Protein AF-A0A9E0Y9P0-F1 (afdb_monomer_lite)

Radius of gyration: 32.9 Å; chains: 1; bounding box: 96×41×81 Å

pLDDT: mean 70.21, std 14.46, range [38.78, 92.62]

Structure (mmCIF, N/CA/C/O backbone):
data_AF-A0A9E0Y9P0-F1
#
_entry.id   AF-A0A9E0Y9P0-F1
#
loop_
_atom_site.group_PDB
_atom_site.id
_atom_site.type_symbol
_atom_site.label_atom_id
_atom_site.label_alt_id
_atom_site.label_comp_id
_atom_site.label_asym_id
_atom_site.label_entity_id
_atom_site.label_seq_id
_atom_site.pdbx_PDB_ins_code
_atom_site.Cartn_x
_atom_site.Cartn_y
_atom_site.Cartn_z
_atom_site.occupancy
_atom_site.B_iso_or_equiv
_atom_site.auth_seq_id
_atom_site.auth_comp_id
_atom_site.auth_asym_id
_atom_site.auth_atom_id
_atom_site.pdbx_PDB_model_num
ATOM 1 N N . MET A 1 1 ? -74.603 0.019 43.095 1.00 42.34 1 MET A N 1
ATOM 2 C CA . MET A 1 1 ? -73.913 -0.944 42.207 1.00 42.34 1 MET A CA 1
ATOM 3 C C . MET A 1 1 ? -72.445 -0.992 42.634 1.00 42.34 1 MET A C 1
ATOM 5 O O . MET A 1 1 ? -71.606 -0.311 42.066 1.00 42.34 1 MET A O 1
ATOM 9 N N . GLU A 1 2 ? -72.154 -1.723 43.711 1.00 46.06 2 GLU A N 1
ATOM 10 C CA . GLU A 1 2 ? -70.800 -1.922 44.248 1.00 46.06 2 GLU A CA 1
ATOM 11 C C . GLU A 1 2 ? -70.389 -3.362 43.952 1.00 46.06 2 GLU A C 1
ATOM 13 O O . GLU A 1 2 ? -70.783 -4.303 44.639 1.00 46.06 2 GLU A O 1
ATOM 18 N N . ILE A 1 3 ? -69.640 -3.553 42.868 1.00 50.72 3 ILE A N 1
ATOM 19 C CA . ILE A 1 3 ? -69.114 -4.868 42.511 1.00 50.72 3 ILE A CA 1
ATOM 20 C C . ILE A 1 3 ? -67.904 -5.151 43.405 1.00 50.72 3 ILE A C 1
ATOM 22 O O . ILE A 1 3 ? -66.813 -4.617 43.209 1.00 50.72 3 ILE A O 1
ATOM 26 N N . SER A 1 4 ? -68.166 -5.980 44.417 1.00 54.94 4 SER A N 1
ATOM 27 C CA . SER A 1 4 ? -67.270 -6.891 45.136 1.00 54.94 4 SER A CA 1
ATOM 28 C C . SER A 1 4 ? -65.770 -6.754 44.817 1.00 54.94 4 SER A C 1
ATOM 30 O O . SER A 1 4 ? -65.212 -7.449 43.965 1.00 54.94 4 SER A O 1
ATOM 32 N N . ARG A 1 5 ? -65.079 -5.883 45.565 1.00 53.88 5 ARG A N 1
ATOM 33 C CA . ARG A 1 5 ? -63.607 -5.903 45.690 1.00 53.88 5 ARG A CA 1
ATOM 34 C C . ARG A 1 5 ? -63.107 -6.962 46.683 1.00 53.88 5 ARG A C 1
ATOM 36 O O . ARG A 1 5 ? -61.914 -7.243 46.703 1.00 53.88 5 ARG A O 1
ATOM 43 N N . LYS A 1 6 ? -63.997 -7.571 47.478 1.00 51.62 6 LYS A N 1
ATOM 44 C CA . LYS A 1 6 ? -63.627 -8.523 48.541 1.00 51.62 6 LYS A CA 1
ATOM 45 C C . LYS A 1 6 ? -63.131 -9.876 48.011 1.00 51.62 6 LYS A C 1
ATOM 47 O O . LYS A 1 6 ? -62.176 -10.410 48.557 1.00 51.62 6 LYS A O 1
ATOM 52 N N . GLY A 1 7 ? -63.671 -10.373 46.895 1.00 50.06 7 GLY A N 1
ATOM 53 C CA . GLY A 1 7 ? -63.298 -11.695 46.362 1.00 50.06 7 GLY A CA 1
ATOM 54 C C . GLY A 1 7 ? -61.901 -11.799 45.728 1.00 50.06 7 GLY A C 1
ATOM 55 O O . GLY A 1 7 ? -61.398 -12.901 45.544 1.00 50.06 7 GLY A O 1
ATOM 56 N N . ARG A 1 8 ? -61.241 -10.677 45.397 1.00 51.66 8 ARG A N 1
ATOM 57 C CA . ARG A 1 8 ? -59.901 -10.702 44.773 1.00 51.66 8 ARG A CA 1
ATOM 58 C C . ARG A 1 8 ? -58.745 -10.798 45.772 1.00 51.66 8 ARG A C 1
ATOM 60 O O . ARG A 1 8 ? -57.664 -11.218 45.376 1.00 51.66 8 ARG A O 1
ATOM 67 N N . PHE A 1 9 ? -58.957 -10.450 47.042 1.00 50.88 9 PHE A N 1
ATOM 68 C CA . PHE A 1 9 ? -57.902 -10.522 48.061 1.00 50.88 9 PHE A CA 1
ATOM 69 C C . PHE A 1 9 ? -57.809 -11.895 48.739 1.00 50.88 9 PHE A C 1
ATOM 71 O O . PHE A 1 9 ? -56.712 -12.304 49.110 1.00 50.88 9 PHE A O 1
ATOM 78 N N . GLU A 1 10 ? -58.909 -12.645 48.832 1.00 52.56 10 GLU A N 1
ATOM 79 C CA . GLU A 1 10 ? -58.887 -14.002 49.403 1.00 52.56 10 GLU A CA 1
ATOM 80 C C . GLU A 1 10 ? -58.233 -15.019 48.455 1.00 52.56 10 GLU A C 1
ATOM 82 O O . GLU A 1 10 ? -57.477 -15.882 48.900 1.00 52.56 10 GLU A O 1
ATOM 87 N N . MET A 1 11 ? -58.403 -14.850 47.138 1.00 49.81 11 MET A N 1
ATOM 88 C CA . MET A 1 11 ? -57.801 -15.740 46.136 1.00 49.81 11 MET A CA 1
ATOM 89 C C . MET A 1 11 ? -56.259 -15.680 46.116 1.00 49.81 11 MET A C 1
ATOM 91 O O . MET A 1 11 ? -55.608 -16.699 45.898 1.00 49.81 11 MET A O 1
ATOM 95 N N . CYS A 1 12 ? -55.645 -14.526 46.416 1.00 52.38 12 CYS A N 1
ATOM 96 C CA . CYS A 1 12 ? -54.182 -14.418 46.541 1.00 52.38 12 CYS A CA 1
ATOM 97 C C . CYS A 1 12 ? -53.626 -15.153 47.775 1.00 52.38 12 CYS A C 1
ATOM 99 O O . CYS A 1 12 ? -52.480 -15.600 47.749 1.00 52.38 12 CYS A O 1
ATOM 101 N N . GLY A 1 13 ? -54.420 -15.301 48.842 1.00 55.28 13 GLY A N 1
ATOM 102 C CA . GLY A 1 13 ? -54.000 -15.978 50.072 1.00 55.28 13 GLY A CA 1
ATOM 103 C C . GLY A 1 13 ? -53.927 -17.504 49.942 1.00 55.28 13 GLY A C 1
ATOM 104 O O . GLY A 1 13 ? -53.065 -18.128 50.560 1.00 55.28 13 GLY A O 1
ATOM 105 N N . GLU A 1 14 ? -54.787 -18.115 49.119 1.00 54.56 14 GLU A N 1
ATOM 106 C CA . GLU A 1 14 ? -54.750 -19.564 48.858 1.00 54.56 14 GLU A CA 1
ATOM 107 C C . GLU A 1 14 ? -53.660 -19.969 47.863 1.00 54.56 14 GLU A C 1
ATOM 109 O O . GLU A 1 14 ? -53.024 -21.011 48.037 1.00 54.56 14 GLU A O 1
ATOM 114 N N . ILE A 1 15 ? -53.385 -19.132 46.860 1.00 52.78 15 ILE A N 1
ATOM 115 C CA . ILE A 1 15 ? -52.315 -19.377 45.879 1.00 52.78 15 ILE A CA 1
ATOM 116 C C . ILE A 1 15 ? -50.936 -19.385 46.567 1.00 52.78 15 ILE A C 1
ATOM 118 O O . ILE A 1 15 ? -50.055 -20.149 46.172 1.00 52.78 15 ILE A O 1
ATOM 122 N N . LEU A 1 16 ? -50.768 -18.621 47.656 1.00 53.12 16 LEU A N 1
ATOM 123 C CA . LEU A 1 16 ? -49.523 -18.550 4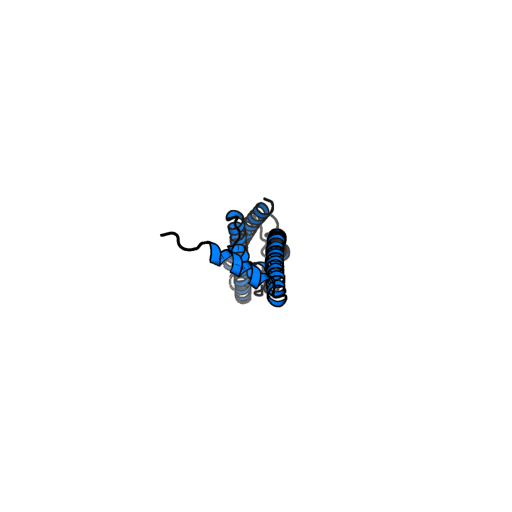8.429 1.00 53.12 16 LEU A CA 1
ATOM 124 C C . LEU A 1 16 ? -49.260 -19.757 49.350 1.00 53.12 16 LEU A C 1
ATOM 126 O O . LEU A 1 16 ? -48.166 -19.866 49.893 1.00 53.12 16 LEU A O 1
ATOM 130 N N . LYS A 1 17 ? -50.226 -20.662 49.562 1.00 58.47 17 LYS A N 1
ATOM 131 C CA . LYS A 1 17 ? -50.044 -21.839 50.441 1.00 58.47 17 LYS A CA 1
ATOM 132 C C . LYS A 1 17 ? -49.492 -23.067 49.722 1.00 58.47 17 LYS A C 1
ATOM 134 O O . LYS A 1 17 ? -49.208 -24.071 50.370 1.00 58.47 17 LYS A O 1
ATOM 139 N N . ARG A 1 18 ? -49.344 -23.015 48.395 1.00 59.78 18 ARG A N 1
ATOM 140 C CA . ARG A 1 18 ? -48.810 -24.130 47.609 1.00 59.78 18 ARG A CA 1
ATOM 141 C C . ARG A 1 18 ? -47.286 -23.996 47.501 1.00 59.78 18 ARG A C 1
ATOM 143 O O . ARG A 1 18 ? -46.822 -23.097 46.796 1.00 59.78 18 ARG A O 1
ATOM 150 N N . PRO A 1 19 ? -46.497 -24.868 48.159 1.00 59.09 19 PRO A N 1
ATOM 151 C CA . PRO A 1 19 ? -45.033 -24.774 48.148 1.00 59.09 19 PRO A CA 1
ATOM 152 C C . PRO A 1 19 ? -44.448 -24.876 46.728 1.00 59.09 19 PRO A C 1
ATOM 154 O O . PRO A 1 19 ? -43.421 -24.270 46.435 1.00 59.09 19 PRO A O 1
ATOM 157 N N . GLU A 1 20 ? -45.153 -25.554 45.821 1.00 63.78 20 GLU A N 1
ATOM 158 C CA . GLU A 1 20 ? -44.829 -25.673 44.392 1.00 63.78 20 GLU A CA 1
ATOM 159 C C . GLU A 1 20 ? -44.876 -24.320 43.654 1.00 63.78 20 GLU A C 1
ATOM 161 O O . GLU A 1 20 ? -44.017 -24.019 42.827 1.00 63.78 20 GLU A O 1
ATOM 166 N N . LEU A 1 21 ? -45.851 -23.470 43.989 1.00 55.38 21 LEU A N 1
ATOM 167 C CA . LEU A 1 21 ? -46.069 -22.159 43.368 1.00 55.38 21 LEU A CA 1
ATOM 168 C C . LEU A 1 21 ? -45.077 -21.119 43.902 1.00 55.38 21 LEU A C 1
ATOM 170 O O . LEU A 1 21 ? -44.541 -20.319 43.139 1.00 55.38 21 LEU A O 1
ATOM 174 N N . LEU A 1 22 ? -44.767 -21.189 45.198 1.00 52.03 22 LEU A N 1
ATOM 175 C CA . LEU A 1 22 ? -43.688 -20.419 45.819 1.00 52.03 22 LEU A CA 1
ATOM 176 C C . LEU A 1 22 ? -42.325 -20.771 45.211 1.00 52.03 22 LEU A C 1
ATOM 178 O O . LEU A 1 22 ? -41.563 -19.868 44.872 1.00 52.03 22 LEU A O 1
ATOM 182 N N . GLY A 1 23 ? -42.048 -22.060 44.996 1.00 44.03 23 GLY A N 1
ATOM 183 C CA . GLY A 1 23 ? -40.833 -22.516 44.318 1.00 44.03 23 GLY A CA 1
ATOM 184 C C . GLY A 1 23 ? -40.720 -21.987 42.886 1.00 44.03 23 GLY A C 1
ATOM 185 O O . GLY A 1 23 ? -39.662 -21.496 42.496 1.00 44.03 23 GLY A O 1
ATOM 186 N N . ALA A 1 24 ? -41.819 -22.006 42.124 1.00 51.59 24 ALA A N 1
ATOM 187 C CA . ALA A 1 24 ? -41.856 -21.485 40.758 1.00 51.59 24 ALA A CA 1
ATOM 188 C C . ALA A 1 24 ? -41.656 -19.959 40.690 1.00 51.59 24 ALA A C 1
ATOM 190 O O . ALA A 1 24 ? -40.942 -19.469 39.814 1.00 51.59 24 ALA A O 1
ATOM 191 N N . ILE A 1 25 ? -42.234 -19.203 41.628 1.00 54.88 25 ILE A N 1
ATOM 192 C CA . ILE A 1 25 ? -42.071 -17.742 41.705 1.00 54.88 25 ILE A CA 1
ATOM 193 C C . ILE A 1 25 ? -40.633 -17.381 42.088 1.00 54.88 25 ILE A C 1
ATOM 195 O O . ILE A 1 25 ? -40.015 -16.543 41.432 1.00 54.88 25 ILE A O 1
ATOM 199 N N . VAL A 1 26 ? -40.073 -18.039 43.107 1.00 54.69 26 VAL A N 1
ATOM 200 C CA . VAL A 1 26 ? -38.685 -17.809 43.532 1.00 54.69 26 VAL A CA 1
ATOM 201 C C . VAL A 1 26 ? -37.721 -18.192 42.406 1.00 54.69 26 VAL A C 1
ATOM 203 O O . VAL A 1 26 ? -36.859 -17.393 42.045 1.00 54.69 26 VAL A O 1
ATOM 206 N N . GLY A 1 27 ? -37.915 -19.352 41.772 1.00 38.78 27 GLY A N 1
ATOM 207 C CA . GLY A 1 27 ? -37.115 -19.786 40.625 1.00 38.78 27 GLY A CA 1
ATOM 208 C C . GLY A 1 27 ? -37.182 -18.814 39.443 1.00 38.78 27 GLY A C 1
ATOM 209 O O . GLY A 1 27 ? -36.147 -18.449 38.888 1.00 38.78 27 GLY A O 1
ATOM 210 N N . GLY A 1 28 ? -38.377 -18.322 39.099 1.00 42.91 28 GLY A N 1
ATOM 211 C CA . GLY A 1 28 ? -38.566 -17.345 38.023 1.00 42.91 28 GLY A CA 1
ATOM 212 C C . GLY A 1 28 ? -37.859 -16.013 38.285 1.00 42.91 28 GLY A C 1
ATOM 213 O O . GLY A 1 28 ? -37.213 -15.470 37.389 1.00 42.91 28 GLY A O 1
ATOM 214 N N . VAL A 1 29 ? -37.906 -15.513 39.524 1.00 50.28 29 VAL A N 1
ATOM 215 C CA . VAL A 1 29 ? -37.201 -14.282 39.920 1.00 50.28 29 VAL A CA 1
ATOM 216 C C . VAL A 1 29 ? -35.684 -14.449 39.792 1.00 50.28 29 VAL A C 1
ATOM 218 O O . VAL A 1 29 ? -35.019 -13.569 39.246 1.00 50.28 29 VAL A O 1
ATOM 221 N N . PHE A 1 30 ? -35.129 -15.591 40.208 1.00 49.62 30 PHE A N 1
ATOM 222 C CA . PHE A 1 30 ? -33.693 -15.859 40.070 1.00 49.62 30 PHE A CA 1
ATOM 223 C C . PHE A 1 30 ? -33.238 -15.972 38.608 1.00 49.62 30 PHE A C 1
ATOM 225 O O . PHE A 1 30 ? -32.162 -15.477 38.272 1.00 49.62 30 PHE A O 1
ATOM 232 N N . VAL A 1 31 ? -34.057 -16.544 37.719 1.00 57.41 31 VAL A N 1
ATOM 233 C CA . VAL A 1 31 ? -33.757 -16.608 36.276 1.00 57.41 31 VAL A CA 1
ATOM 234 C C . VAL A 1 31 ? -33.731 -15.211 35.650 1.00 57.41 31 VAL A C 1
ATOM 236 O O . VAL A 1 31 ? -32.816 -14.898 34.889 1.00 57.41 31 VAL A O 1
ATOM 239 N N . ILE A 1 32 ? -34.684 -14.343 36.004 1.00 54.56 32 ILE A N 1
ATOM 240 C CA . ILE A 1 32 ? -34.738 -12.961 35.502 1.00 54.56 32 ILE A CA 1
ATOM 241 C C . ILE A 1 32 ? -33.534 -12.153 36.000 1.00 54.56 32 ILE A C 1
ATOM 243 O O . ILE A 1 32 ? -32.906 -11.444 35.215 1.00 54.56 32 ILE A O 1
ATOM 247 N N . ILE A 1 33 ? -33.166 -12.293 37.278 1.00 59.53 33 ILE A N 1
ATOM 248 C CA . ILE A 1 33 ? -31.984 -11.634 37.851 1.00 59.53 33 ILE A CA 1
ATOM 249 C C . ILE A 1 33 ? -30.700 -12.141 37.179 1.00 59.53 33 ILE A C 1
ATOM 251 O O . ILE A 1 33 ? -29.842 -11.337 36.816 1.00 59.53 33 ILE A O 1
ATOM 255 N N . GLY A 1 34 ? -30.579 -13.452 36.949 1.00 50.44 34 GLY A N 1
ATOM 256 C CA . GLY A 1 34 ? -29.442 -14.047 36.243 1.00 50.44 34 GLY A CA 1
ATOM 257 C C . GLY A 1 34 ? -29.317 -13.558 34.797 1.00 50.44 34 GLY A C 1
ATOM 258 O O . GLY A 1 34 ? -28.227 -13.181 34.361 1.00 50.44 34 GLY A O 1
ATOM 259 N N . TRP A 1 35 ? -30.430 -13.485 34.063 1.00 64.88 35 TRP A N 1
ATOM 260 C CA . TRP A 1 35 ? -30.462 -12.925 32.710 1.00 64.88 35 TRP A CA 1
ATOM 261 C C . TRP A 1 35 ? -30.101 -11.433 32.696 1.00 64.88 35 TRP A C 1
ATOM 263 O O . TRP A 1 35 ? -29.324 -10.983 31.854 1.00 64.88 35 TRP A O 1
ATOM 273 N N . PHE A 1 36 ? -30.591 -10.661 33.667 1.00 60.88 36 PHE A N 1
ATOM 274 C CA . PHE A 1 36 ? -30.286 -9.236 33.761 1.00 60.88 36 PHE A CA 1
ATOM 275 C C . PHE A 1 36 ? -28.807 -8.993 34.079 1.00 60.88 36 PHE A C 1
ATOM 277 O O 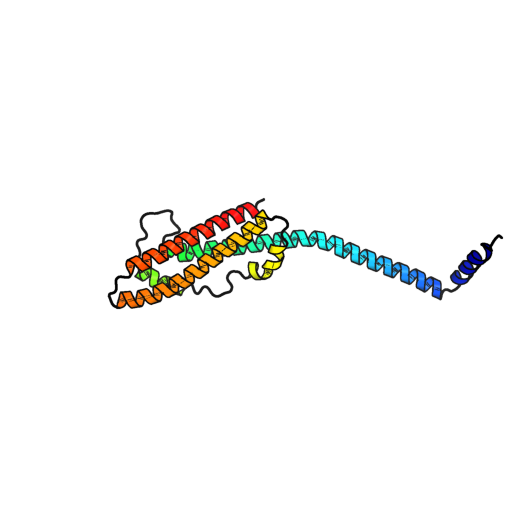. PHE A 1 36 ? -28.167 -8.190 33.407 1.00 60.88 36 PHE A O 1
ATOM 284 N N . LEU A 1 37 ? -28.232 -9.736 35.031 1.00 57.06 37 LEU A N 1
ATOM 285 C CA . LEU A 1 37 ? -26.815 -9.640 35.394 1.00 57.06 37 LEU A CA 1
ATOM 286 C C . LEU A 1 37 ? -25.889 -10.062 34.248 1.00 57.06 37 LEU A C 1
ATOM 288 O O . LEU A 1 37 ? -24.901 -9.378 33.999 1.00 57.06 37 LEU A O 1
ATOM 292 N N . THR A 1 38 ? -26.212 -11.138 33.524 1.00 58.88 38 THR A N 1
ATOM 293 C CA . THR A 1 38 ? -25.434 -11.584 32.349 1.00 58.88 38 THR A CA 1
ATOM 294 C C . THR A 1 38 ? -25.529 -10.602 31.181 1.00 58.88 38 THR A C 1
ATOM 296 O O . THR A 1 38 ? -24.536 -10.346 30.503 1.00 58.88 38 THR A O 1
ATOM 299 N N . THR A 1 39 ? -26.690 -9.980 30.975 1.00 65.62 39 THR A N 1
ATOM 300 C CA . THR A 1 39 ? -26.862 -8.942 29.949 1.00 65.62 39 THR A CA 1
ATOM 301 C C . THR A 1 39 ? -26.124 -7.655 30.330 1.00 65.62 39 THR A C 1
ATOM 303 O O . THR A 1 39 ? -25.494 -7.029 29.475 1.00 65.62 39 THR A O 1
ATOM 306 N N . LEU A 1 40 ? -26.137 -7.276 31.614 1.00 64.44 40 LEU A N 1
ATOM 307 C CA . LEU A 1 40 ? -25.421 -6.102 32.116 1.00 64.44 40 LEU A CA 1
ATOM 308 C C . LEU A 1 40 ? -23.905 -6.286 32.020 1.00 64.44 40 LEU A C 1
ATOM 310 O O . LEU A 1 40 ? -23.212 -5.382 31.558 1.00 64.44 40 LEU A O 1
ATOM 314 N N . THR A 1 41 ? -23.383 -7.451 32.412 1.00 57.88 41 THR A N 1
ATOM 315 C CA . THR A 1 41 ? -21.951 -7.748 32.289 1.00 57.88 41 THR A CA 1
ATOM 316 C C . THR A 1 41 ? -21.543 -7.801 30.823 1.00 57.88 41 THR A C 1
ATOM 318 O O . THR A 1 41 ? -20.599 -7.111 30.454 1.00 57.88 41 THR A O 1
ATOM 321 N N . ALA A 1 42 ? -22.293 -8.480 29.950 1.00 56.28 42 ALA A N 1
ATOM 322 C CA . ALA A 1 42 ? -22.024 -8.472 28.511 1.00 56.28 42 ALA A CA 1
ATOM 323 C C . ALA A 1 42 ? -22.030 -7.052 27.913 1.00 56.28 42 ALA A C 1
ATOM 325 O O . ALA A 1 42 ? -21.221 -6.748 27.038 1.00 56.28 42 ALA A O 1
ATOM 326 N N . TRP A 1 43 ? -22.898 -6.156 28.390 1.00 58.28 43 TRP A N 1
ATOM 327 C CA . TRP A 1 43 ? -22.947 -4.762 27.938 1.00 58.28 43 TRP A CA 1
ATOM 328 C C . TRP A 1 43 ? -21.779 -3.911 28.463 1.00 58.28 43 TRP A C 1
ATOM 330 O O . TRP A 1 43 ? -21.218 -3.105 27.717 1.00 58.28 43 TRP A O 1
ATOM 340 N N . ILE A 1 44 ? -21.380 -4.106 29.724 1.00 57.78 44 ILE A N 1
ATOM 341 C CA . ILE A 1 44 ? -20.250 -3.407 30.356 1.00 57.78 44 ILE A CA 1
ATOM 342 C C . ILE A 1 44 ? -18.916 -3.879 29.754 1.00 57.78 44 ILE A C 1
ATOM 344 O O . ILE A 1 44 ? -18.089 -3.042 29.388 1.00 57.78 44 ILE A O 1
ATOM 348 N N . PHE A 1 45 ? -18.734 -5.190 29.563 1.00 53.94 45 PHE A N 1
ATOM 349 C CA . PHE A 1 45 ? -17.545 -5.759 28.920 1.00 53.94 45 PHE A CA 1
ATOM 350 C C . PHE A 1 45 ? -17.449 -5.362 27.440 1.00 53.94 45 PHE A C 1
ATOM 352 O O . PHE A 1 45 ? -16.384 -4.933 27.001 1.00 53.94 45 PHE A O 1
ATOM 359 N N . ARG A 1 46 ? -18.567 -5.338 26.694 1.00 55.16 46 ARG A N 1
ATOM 360 C CA . ARG A 1 46 ? -18.591 -4.853 25.298 1.00 55.16 46 ARG A CA 1
ATOM 361 C C . ARG A 1 46 ? -18.112 -3.411 25.138 1.00 55.16 46 ARG A C 1
ATOM 363 O O . ARG A 1 46 ? -17.481 -3.097 24.135 1.00 55.16 46 ARG A O 1
ATOM 370 N N . LYS A 1 47 ? -18.388 -2.522 26.096 1.00 53.00 47 LYS A N 1
ATOM 371 C CA . LYS A 1 47 ? -17.922 -1.124 26.029 1.00 53.00 47 LYS A CA 1
ATOM 372 C C . LYS A 1 47 ? -16.425 -0.971 26.312 1.00 53.00 47 LYS A C 1
ATOM 374 O O . LYS A 1 47 ? -15.805 -0.065 25.755 1.00 53.00 47 LYS A O 1
ATOM 379 N N . GLY A 1 48 ? -15.862 -1.823 27.170 1.00 50.94 48 GLY A N 1
ATOM 380 C CA . GLY A 1 48 ? -14.428 -1.851 27.472 1.00 50.94 48 GLY A CA 1
ATOM 381 C C . GLY A 1 48 ? -13.602 -2.465 26.340 1.00 50.94 48 GLY A C 1
ATOM 382 O O . GLY A 1 48 ? -12.591 -1.883 25.940 1.00 50.94 48 GLY A O 1
ATOM 383 N N . ASP A 1 49 ? -14.076 -3.576 25.771 1.00 55.38 49 ASP A N 1
ATOM 384 C CA . ASP A 1 49 ? -13.402 -4.254 24.660 1.00 55.38 49 ASP A CA 1
ATOM 385 C C . ASP A 1 49 ? -13.492 -3.466 23.356 1.00 55.38 49 ASP A C 1
ATOM 387 O O . ASP A 1 49 ? -12.490 -3.361 22.666 1.00 55.38 49 ASP A O 1
ATOM 391 N N . GLN A 1 50 ? -14.602 -2.784 23.051 1.00 55.72 50 GLN A N 1
ATOM 392 C CA . GLN A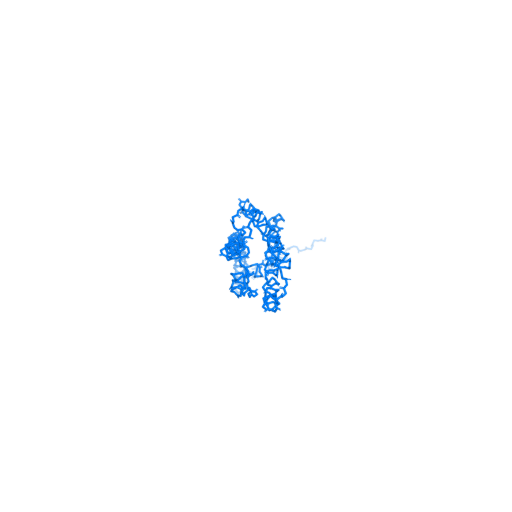 1 50 ? -14.704 -1.985 21.818 1.00 55.72 50 GLN A CA 1
ATOM 393 C C . GLN A 1 50 ? -13.627 -0.899 21.690 1.00 55.72 50 GLN A C 1
ATOM 395 O O . GLN A 1 50 ? -13.176 -0.606 20.583 1.00 55.72 50 GLN A O 1
ATOM 400 N N . ARG A 1 51 ? -13.195 -0.295 22.806 1.00 59.75 51 ARG A N 1
ATOM 401 C CA . ARG A 1 51 ? -12.100 0.687 22.782 1.00 59.75 51 ARG A CA 1
ATOM 402 C C . ARG A 1 51 ? -10.746 0.016 22.571 1.00 59.75 51 ARG A C 1
ATOM 404 O O . ARG A 1 51 ? -9.966 0.508 21.765 1.00 59.75 51 ARG A O 1
ATOM 411 N N . ARG A 1 52 ? -10.490 -1.110 23.247 1.00 61.09 52 ARG A N 1
ATOM 412 C CA . ARG A 1 52 ? -9.240 -1.879 23.112 1.00 61.09 52 ARG A CA 1
ATOM 413 C C . ARG A 1 52 ? -9.098 -2.520 21.732 1.00 61.09 52 ARG A C 1
ATOM 415 O O . ARG A 1 52 ? -8.031 -2.451 21.131 1.00 61.09 52 ARG A O 1
ATOM 422 N N . GLU A 1 53 ? -10.182 -3.079 21.207 1.00 64.56 53 GLU A N 1
ATOM 423 C CA . GLU A 1 53 ? -10.272 -3.626 19.854 1.00 64.56 53 GLU A CA 1
ATOM 424 C C . GLU A 1 53 ? -10.092 -2.535 18.797 1.00 64.56 53 GLU A C 1
ATOM 426 O O . GLU A 1 53 ? -9.388 -2.759 17.815 1.00 64.56 53 GLU A O 1
ATOM 431 N N . GLY A 1 54 ? -10.670 -1.346 19.010 1.00 68.06 54 GLY A N 1
ATOM 432 C CA . GLY A 1 54 ? -10.472 -0.188 18.138 1.00 68.06 54 GLY A CA 1
ATOM 433 C C . GLY A 1 54 ? -9.009 0.256 18.085 1.00 68.06 54 GLY A C 1
ATOM 434 O O . GLY A 1 54 ? -8.461 0.421 16.999 1.00 68.06 54 GLY A O 1
ATOM 435 N N . THR A 1 55 ? -8.344 0.372 19.239 1.00 77.00 55 THR A N 1
ATOM 436 C CA . THR A 1 55 ? -6.917 0.732 19.297 1.00 77.00 55 THR A CA 1
ATOM 437 C C . THR A 1 55 ? -6.008 -0.349 18.716 1.00 77.00 55 THR A C 1
ATOM 439 O O . THR A 1 55 ? -5.060 -0.024 18.008 1.00 77.00 55 THR A O 1
ATOM 442 N N . ALA A 1 56 ? -6.304 -1.632 18.958 1.00 75.50 56 ALA A N 1
ATOM 443 C CA . ALA A 1 56 ? -5.538 -2.741 18.390 1.00 75.50 56 ALA A CA 1
ATOM 444 C C . ALA A 1 56 ? -5.667 -2.787 16.860 1.00 75.50 56 ALA A C 1
ATOM 446 O O . ALA A 1 56 ? -4.685 -3.000 16.156 1.00 75.50 56 ALA A O 1
ATOM 447 N N . PHE A 1 57 ? -6.867 -2.520 16.343 1.00 79.75 57 PHE A N 1
ATOM 448 C CA . PHE A 1 57 ? -7.127 -2.410 14.913 1.00 79.75 57 PHE A CA 1
ATOM 449 C C . PHE A 1 57 ? -6.361 -1.246 14.264 1.00 79.75 57 PHE A C 1
ATOM 451 O O . PHE A 1 57 ? -5.677 -1.450 13.263 1.00 79.75 57 PHE A O 1
ATOM 458 N N . LEU A 1 58 ? -6.431 -0.041 14.839 1.00 81.69 58 LEU A N 1
ATOM 459 C CA . LEU A 1 58 ? -5.709 1.124 14.314 1.00 81.69 58 LEU A CA 1
ATOM 460 C C . LEU A 1 58 ? -4.187 0.938 14.390 1.00 81.69 58 LEU A C 1
ATOM 462 O O . LEU A 1 58 ? -3.473 1.308 13.462 1.00 81.69 58 LEU A O 1
ATOM 466 N N . SER A 1 59 ? -3.697 0.292 15.451 1.00 80.44 59 SER A N 1
ATOM 467 C CA . SER A 1 59 ? -2.290 -0.094 15.572 1.00 80.44 59 SER A CA 1
ATOM 468 C C . SER A 1 59 ? -1.871 -1.096 14.491 1.00 80.44 59 SER A C 1
ATOM 470 O O . SER A 1 59 ? -0.792 -0.942 13.924 1.00 80.44 59 SER A O 1
ATOM 472 N N . ALA A 1 60 ? -2.722 -2.070 14.154 1.00 76.81 60 ALA A N 1
ATOM 473 C CA . ALA A 1 60 ? -2.452 -3.022 13.080 1.00 76.81 60 ALA A CA 1
ATOM 474 C C . ALA A 1 60 ? -2.415 -2.348 11.696 1.00 76.81 60 ALA A C 1
ATOM 476 O O . ALA A 1 60 ? -1.519 -2.648 10.909 1.00 76.81 60 ALA A O 1
ATOM 477 N N . ILE A 1 61 ? -3.328 -1.405 11.418 1.00 78.62 61 ILE A N 1
ATOM 478 C CA . ILE A 1 61 ? -3.281 -0.589 10.189 1.00 78.62 61 ILE A CA 1
ATOM 479 C C . ILE A 1 61 ? -1.992 0.228 10.126 1.00 78.62 61 ILE A C 1
ATOM 481 O O . ILE A 1 61 ? -1.332 0.245 9.090 1.00 78.62 61 ILE A O 1
ATOM 485 N N . SER A 1 62 ? -1.611 0.873 11.231 1.00 82.81 62 SER A N 1
ATOM 486 C CA . SER A 1 62 ? -0.369 1.645 11.305 1.00 82.81 62 SER A CA 1
ATOM 487 C C . SER A 1 62 ? 0.847 0.770 10.974 1.00 82.81 62 SER A C 1
ATOM 489 O O . SER A 1 62 ? 1.606 1.090 10.060 1.00 82.81 62 SER A O 1
ATOM 491 N N . ALA A 1 63 ? 0.969 -0.395 11.617 1.00 79.25 63 ALA A N 1
ATOM 492 C CA . ALA A 1 63 ? 2.073 -1.326 11.389 1.00 79.25 63 ALA A CA 1
ATOM 493 C C . ALA A 1 63 ? 2.114 -1.880 9.951 1.00 79.25 63 ALA A C 1
ATOM 495 O O . ALA A 1 63 ? 3.190 -1.952 9.357 1.00 79.25 63 ALA A O 1
ATOM 496 N N . GLU A 1 64 ? 0.964 -2.244 9.368 1.00 78.50 64 GLU A N 1
ATOM 497 C CA . GLU A 1 64 ? 0.895 -2.683 7.965 1.00 78.50 64 GLU A CA 1
ATOM 498 C C . GLU A 1 64 ? 1.315 -1.547 7.018 1.00 78.50 64 GLU A C 1
ATOM 500 O O . GLU A 1 64 ? 2.115 -1.764 6.108 1.00 78.50 64 GLU A O 1
ATOM 505 N N . SER A 1 65 ? 0.841 -0.322 7.265 1.00 75.12 65 SER A N 1
ATOM 506 C CA . SER A 1 65 ? 1.176 0.847 6.447 1.00 75.12 65 SER A CA 1
ATOM 507 C C . SER A 1 65 ? 2.665 1.210 6.501 1.00 75.12 65 SER A C 1
ATOM 509 O O . SER A 1 65 ? 3.274 1.485 5.464 1.00 75.12 65 SER A O 1
ATOM 511 N N . GLU A 1 66 ? 3.280 1.134 7.684 1.00 78.31 66 GLU A N 1
ATOM 512 C CA . GLU A 1 66 ? 4.711 1.366 7.876 1.00 78.31 66 GLU A CA 1
ATOM 513 C C . GLU A 1 66 ? 5.544 0.277 7.191 1.00 78.31 66 GLU A C 1
ATOM 515 O O . GLU A 1 66 ? 6.514 0.585 6.495 1.00 78.31 66 GLU A O 1
ATOM 520 N N . LEU A 1 67 ? 5.143 -0.993 7.323 1.00 77.31 67 LEU A N 1
ATOM 521 C CA . LEU A 1 67 ? 5.815 -2.110 6.663 1.00 77.31 67 LEU A CA 1
ATOM 522 C C . LEU A 1 67 ? 5.757 -1.979 5.137 1.00 77.31 67 LEU A C 1
ATOM 524 O O . LEU A 1 67 ? 6.766 -2.215 4.468 1.00 77.31 67 LEU A O 1
ATOM 528 N N . LEU A 1 68 ? 4.604 -1.582 4.589 1.00 70.81 68 LEU A N 1
ATOM 529 C CA . LEU A 1 68 ? 4.437 -1.321 3.160 1.00 70.81 68 LEU A CA 1
ATOM 530 C C . LEU A 1 68 ? 5.391 -0.225 2.695 1.00 70.81 68 LEU A C 1
ATOM 532 O O . LEU A 1 68 ? 6.186 -0.466 1.785 1.00 70.81 68 LEU A O 1
ATOM 536 N N . LYS A 1 69 ? 5.368 0.942 3.351 1.00 78.69 69 LYS A N 1
ATOM 537 C CA . LYS A 1 69 ? 6.262 2.058 3.020 1.00 78.69 69 LYS A CA 1
ATOM 538 C C . LYS A 1 69 ? 7.725 1.626 3.086 1.00 78.69 69 LYS A C 1
ATOM 540 O O . LYS A 1 69 ? 8.453 1.793 2.115 1.00 78.69 69 LYS A O 1
ATOM 545 N N . LYS A 1 70 ? 8.138 0.989 4.184 1.00 80.06 70 LYS A N 1
ATOM 546 C CA . LYS A 1 70 ? 9.515 0.521 4.368 1.00 80.06 70 LYS A CA 1
ATOM 547 C C . LYS A 1 70 ? 9.941 -0.457 3.276 1.00 80.06 70 LYS A C 1
ATOM 549 O O . LYS A 1 70 ? 11.030 -0.322 2.733 1.00 80.06 70 LYS A O 1
ATOM 554 N N . ARG A 1 71 ? 9.091 -1.426 2.923 1.00 71.81 71 ARG A N 1
ATOM 555 C CA . ARG A 1 71 ? 9.397 -2.401 1.867 1.00 71.81 71 ARG A CA 1
ATOM 556 C C . ARG A 1 71 ? 9.558 -1.716 0.511 1.00 71.81 71 ARG A C 1
ATOM 558 O O . ARG A 1 71 ? 10.486 -2.063 -0.222 1.00 71.81 71 ARG A O 1
ATOM 565 N N . TYR A 1 72 ? 8.700 -0.739 0.206 1.00 71.75 72 TYR A N 1
ATOM 566 C CA . TYR A 1 72 ? 8.829 0.114 -0.977 1.00 71.75 72 TYR A CA 1
ATOM 567 C C . TYR A 1 72 ? 10.145 0.890 -0.974 1.00 71.75 72 TYR A C 1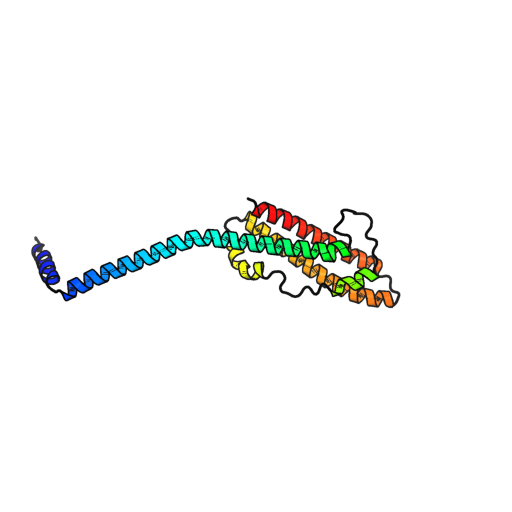
ATOM 569 O O . TYR A 1 72 ? 10.887 0.803 -1.952 1.00 71.75 72 TYR A O 1
ATOM 577 N N . ASP A 1 73 ? 10.462 1.578 0.121 1.00 77.56 73 ASP A N 1
ATOM 578 C CA . ASP A 1 73 ? 11.682 2.376 0.277 1.00 77.56 73 ASP A CA 1
ATOM 579 C C . ASP A 1 73 ? 12.939 1.514 0.115 1.00 77.56 73 ASP A C 1
ATOM 581 O O . ASP A 1 73 ? 13.856 1.873 -0.625 1.00 77.56 73 ASP A O 1
ATOM 585 N N . ASP A 1 74 ? 12.964 0.350 0.767 1.00 73.75 74 ASP A N 1
ATOM 586 C CA . ASP A 1 74 ? 14.106 -0.562 0.771 1.00 73.75 74 ASP A CA 1
ATOM 587 C C . ASP A 1 74 ? 14.341 -1.248 -0.573 1.00 73.75 74 ASP A C 1
ATOM 589 O O . ASP A 1 74 ? 15.473 -1.645 -0.845 1.00 73.75 74 ASP A O 1
ATOM 593 N N . SER A 1 75 ? 13.308 -1.360 -1.408 1.00 68.50 75 SER A N 1
ATOM 594 C CA . SER A 1 75 ? 13.397 -2.060 -2.687 1.00 68.50 75 SER A CA 1
ATOM 595 C C . SER A 1 75 ? 13.371 -1.098 -3.873 1.00 68.50 75 SER A C 1
ATOM 597 O O . SER A 1 75 ? 14.418 -0.731 -4.400 1.00 68.50 75 SER A O 1
ATOM 599 N N . LEU A 1 76 ? 12.178 -0.645 -4.277 1.00 65.94 76 LEU A N 1
ATOM 600 C CA . LEU A 1 76 ? 11.980 0.259 -5.411 1.00 65.94 76 LEU A CA 1
ATOM 601 C C . LEU A 1 76 ? 12.574 1.633 -5.132 1.00 65.94 76 LEU A C 1
ATOM 603 O O . LEU A 1 76 ? 13.189 2.218 -6.014 1.00 65.94 76 LEU A O 1
ATOM 607 N N . GLY A 1 77 ? 12.447 2.132 -3.903 1.00 65.31 77 GLY A N 1
ATOM 608 C CA . GLY A 1 77 ? 12.998 3.420 -3.500 1.00 65.31 77 GLY A CA 1
ATOM 609 C C . GLY A 1 77 ? 14.509 3.504 -3.715 1.00 65.31 77 GLY A C 1
ATOM 610 O O . GLY A 1 77 ? 15.009 4.512 -4.217 1.00 65.31 77 GLY A O 1
ATOM 611 N N . LYS A 1 78 ? 15.233 2.426 -3.396 1.00 68.81 78 LYS A N 1
ATOM 612 C CA . LYS A 1 78 ? 16.678 2.312 -3.640 1.00 68.81 78 LYS A CA 1
ATOM 613 C C . LYS A 1 78 ? 17.000 2.019 -5.101 1.00 68.81 78 LYS A C 1
ATOM 615 O O . LYS A 1 78 ? 17.838 2.713 -5.666 1.00 68.81 78 LYS A O 1
ATOM 620 N N . ALA A 1 79 ? 16.322 1.049 -5.714 1.00 61.41 79 ALA A N 1
ATOM 621 C CA . ALA A 1 79 ? 16.585 0.633 -7.093 1.00 61.41 79 ALA A CA 1
ATOM 622 C C . ALA A 1 79 ? 16.317 1.741 -8.119 1.00 61.41 79 ALA A C 1
ATOM 624 O O . ALA A 1 79 ? 16.999 1.840 -9.131 1.00 61.41 79 ALA A O 1
ATOM 625 N N . LEU A 1 80 ? 15.337 2.598 -7.840 1.00 62.31 80 LEU A N 1
ATOM 626 C CA . LEU A 1 80 ? 14.941 3.698 -8.712 1.00 62.31 80 LEU A CA 1
ATOM 627 C C . LEU A 1 80 ? 15.568 5.042 -8.307 1.00 62.31 80 LEU A C 1
ATOM 629 O O . LEU A 1 80 ? 15.241 6.071 -8.896 1.00 62.31 80 LEU A O 1
ATOM 633 N N . GLY A 1 81 ? 16.420 5.064 -7.273 1.00 62.00 81 GLY A N 1
ATOM 634 C CA . GLY A 1 81 ? 17.002 6.300 -6.739 1.00 62.00 81 GLY A CA 1
ATOM 635 C C . GLY A 1 81 ? 15.972 7.283 -6.162 1.00 62.00 81 GLY A C 1
ATOM 636 O O . GLY A 1 81 ? 16.274 8.458 -5.986 1.00 62.00 81 GLY A O 1
ATOM 637 N N . LEU A 1 82 ? 14.754 6.825 -5.857 1.00 61.38 82 LEU A N 1
ATOM 638 C CA . LEU A 1 82 ? 13.644 7.659 -5.378 1.00 61.38 82 LEU A CA 1
ATOM 639 C C . LEU A 1 82 ? 13.790 8.068 -3.904 1.00 61.38 82 LEU A C 1
ATOM 641 O O . LEU A 1 82 ? 13.156 9.030 -3.477 1.00 61.38 82 LEU A O 1
ATOM 645 N N . GLY A 1 83 ? 14.615 7.351 -3.132 1.00 50.47 83 GLY A N 1
ATOM 646 C CA . GLY A 1 83 ? 14.793 7.567 -1.690 1.00 50.47 83 GLY A CA 1
ATOM 647 C C . GLY A 1 83 ? 15.705 8.738 -1.301 1.00 50.47 83 GLY A C 1
ATOM 648 O O . GLY A 1 83 ? 15.733 9.126 -0.135 1.00 50.47 83 GLY A O 1
ATOM 649 N N . LYS A 1 84 ? 16.454 9.328 -2.241 1.00 50.25 84 LYS A N 1
ATOM 650 C CA . LYS A 1 84 ? 17.227 10.555 -2.000 1.00 50.25 84 LYS A CA 1
ATOM 651 C C . LYS A 1 84 ? 16.636 11.650 -2.866 1.00 50.25 84 LYS A C 1
ATOM 653 O O . LYS A 1 84 ? 16.436 11.438 -4.053 1.00 50.25 84 LYS A O 1
ATOM 658 N N . GLY A 1 85 ? 16.334 12.797 -2.264 1.00 45.44 85 GLY A N 1
ATOM 659 C CA . GLY A 1 85 ? 15.709 13.958 -2.901 1.00 45.44 85 GLY A CA 1
ATOM 660 C C . GLY A 1 85 ? 16.555 14.641 -3.977 1.00 45.44 85 GLY A C 1
ATOM 661 O O . GLY A 1 85 ? 16.605 15.863 -3.991 1.00 45.44 85 GLY A O 1
ATOM 662 N N . ASP A 1 86 ? 17.212 13.883 -4.853 1.00 42.84 86 ASP A N 1
ATOM 663 C CA . ASP A 1 86 ? 17.802 14.375 -6.084 1.00 42.84 86 ASP A CA 1
ATOM 664 C C . ASP A 1 86 ? 16.722 14.341 -7.190 1.00 42.84 86 ASP A C 1
ATOM 666 O O . ASP A 1 86 ? 16.248 13.273 -7.604 1.00 42.84 86 ASP A O 1
ATOM 670 N N . PRO A 1 87 ? 16.243 15.506 -7.654 1.00 43.72 87 PRO A N 1
ATOM 671 C CA . PRO A 1 87 ? 15.323 15.594 -8.778 1.00 43.72 87 PRO A CA 1
ATOM 672 C C . PRO A 1 87 ? 16.021 15.390 -10.135 1.00 43.72 87 PRO A C 1
ATOM 674 O O . PRO A 1 87 ? 15.328 15.325 -11.147 1.00 43.72 87 PRO A O 1
ATOM 677 N N . SER A 1 88 ? 17.353 15.278 -10.177 1.00 40.47 88 SER A N 1
ATOM 678 C CA . SER A 1 88 ? 18.149 15.630 -11.363 1.00 40.47 88 SER A CA 1
ATOM 679 C C . SER A 1 88 ? 18.995 14.500 -11.955 1.00 40.47 88 SER A C 1
ATOM 681 O O . SER A 1 88 ? 19.642 14.721 -12.975 1.00 40.47 88 SER A O 1
ATOM 683 N N . GLY A 1 89 ? 19.003 13.294 -11.387 1.00 44.09 89 GLY A N 1
ATOM 684 C CA . GLY A 1 89 ? 19.933 12.270 -11.865 1.00 44.09 89 GLY A CA 1
ATOM 685 C C . GLY A 1 89 ? 19.556 10.853 -11.490 1.00 44.09 89 GLY A C 1
ATOM 686 O O . GLY A 1 89 ? 20.264 10.215 -10.718 1.00 44.09 89 GLY A O 1
ATOM 687 N N . VAL A 1 90 ? 18.480 10.320 -12.074 1.00 50.94 90 VAL A N 1
ATOM 688 C CA . VAL A 1 90 ? 18.366 8.861 -12.168 1.00 50.94 90 VAL A CA 1
ATOM 689 C C . VAL A 1 90 ? 19.386 8.428 -13.221 1.00 50.94 90 VAL A C 1
ATOM 691 O O . VAL A 1 90 ? 19.111 8.477 -14.419 1.00 50.94 90 VAL A O 1
ATOM 694 N N . GLN A 1 91 ? 20.597 8.068 -12.790 1.00 51.28 91 GLN A N 1
ATOM 695 C CA . GLN A 1 91 ? 21.507 7.295 -13.630 1.00 51.28 91 GLN A CA 1
ATOM 696 C C . GLN A 1 91 ? 20.865 5.918 -13.787 1.00 51.28 91 GLN A C 1
ATOM 698 O O . GLN A 1 91 ? 20.997 5.041 -12.939 1.00 51.28 91 GLN A O 1
ATOM 703 N N . LEU A 1 92 ? 20.045 5.804 -14.828 1.00 55.16 92 LEU A N 1
ATOM 704 C CA . LEU A 1 92 ? 19.327 4.595 -15.179 1.00 55.16 92 LEU A CA 1
ATOM 705 C C . LEU A 1 92 ? 20.315 3.576 -15.717 1.00 55.16 92 LEU A C 1
ATOM 707 O O . LEU A 1 92 ? 20.517 3.469 -16.925 1.00 55.16 92 LEU A O 1
ATOM 711 N N . ASP A 1 93 ? 20.930 2.832 -14.809 1.00 60.50 93 ASP A N 1
ATOM 712 C CA . ASP A 1 93 ? 21.548 1.571 -15.167 1.00 60.50 93 ASP A CA 1
ATOM 713 C C . ASP A 1 93 ? 20.423 0.570 -15.467 1.00 60.50 93 ASP A C 1
ATOM 715 O O . ASP A 1 93 ? 19.882 -0.088 -14.576 1.00 60.50 93 ASP A O 1
ATOM 719 N N . LEU A 1 94 ? 20.002 0.552 -16.735 1.00 60.84 94 LEU A N 1
ATOM 720 C CA . LEU A 1 94 ? 18.946 -0.314 -17.260 1.00 60.84 94 LEU A CA 1
ATOM 721 C C . LEU A 1 94 ? 19.180 -1.776 -16.886 1.00 60.84 94 LEU A C 1
ATOM 723 O O . LEU A 1 94 ? 18.223 -2.460 -16.530 1.00 60.84 94 LEU A O 1
ATOM 727 N N . ASP A 1 95 ? 20.439 -2.219 -16.902 1.00 63.78 95 ASP A N 1
ATOM 728 C CA . ASP A 1 95 ? 20.803 -3.587 -16.561 1.00 63.78 95 ASP A CA 1
ATOM 729 C C . ASP A 1 95 ? 20.432 -3.875 -15.104 1.00 63.78 95 ASP A C 1
ATOM 731 O O . ASP A 1 95 ? 19.698 -4.825 -14.833 1.00 63.78 95 ASP A O 1
ATOM 735 N N . SER A 1 96 ? 20.799 -3.000 -14.163 1.00 64.25 96 SER A N 1
ATOM 736 C CA . SER A 1 96 ? 20.383 -3.145 -12.758 1.00 64.25 96 SER A CA 1
ATOM 737 C C . SER A 1 96 ? 18.855 -3.160 -12.578 1.00 64.25 96 SER A C 1
ATOM 739 O O . SER A 1 96 ? 18.321 -3.898 -11.747 1.00 64.25 96 SER A O 1
ATOM 741 N N . LEU A 1 97 ? 18.125 -2.398 -13.395 1.00 63.75 97 LEU A N 1
ATOM 742 C CA . LEU A 1 97 ? 16.675 -2.248 -13.297 1.00 63.75 97 LEU A CA 1
ATOM 743 C C . LEU A 1 97 ? 15.925 -3.487 -13.807 1.00 63.75 97 LEU A C 1
ATOM 745 O O . LEU A 1 97 ? 14.928 -3.898 -13.205 1.00 63.75 97 LEU A O 1
ATOM 749 N N . PHE A 1 98 ? 16.440 -4.128 -14.861 1.00 63.88 98 PHE A N 1
ATOM 750 C CA . PHE A 1 98 ? 15.941 -5.413 -15.353 1.00 63.88 98 PHE A CA 1
ATOM 751 C C . PHE A 1 98 ? 16.214 -6.565 -14.370 1.00 63.88 98 PHE A C 1
ATOM 753 O O . PHE A 1 98 ? 15.411 -7.497 -14.301 1.00 63.88 98 PHE A O 1
ATOM 760 N N . TYR A 1 99 ? 17.271 -6.474 -13.552 1.00 62.78 99 TYR A N 1
ATOM 761 C CA . TYR A 1 99 ? 17.584 -7.459 -12.506 1.00 62.78 99 TYR A CA 1
ATOM 762 C C . TYR A 1 99 ? 16.777 -7.294 -11.209 1.00 62.78 99 TYR A C 1
ATOM 764 O O . TYR A 1 99 ? 16.510 -8.297 -10.553 1.00 62.78 99 TYR A O 1
ATOM 772 N N . VAL A 1 100 ? 16.363 -6.077 -10.833 1.00 58.09 100 VAL A N 1
ATOM 773 C CA . VAL A 1 100 ? 15.607 -5.835 -9.581 1.00 58.09 100 VAL A CA 1
ATOM 774 C C . VAL A 1 100 ? 14.091 -5.999 -9.759 1.00 58.09 100 VAL A C 1
ATOM 776 O O . VAL A 1 100 ? 13.392 -6.443 -8.847 1.00 58.09 100 VAL A O 1
ATOM 779 N N . ALA A 1 101 ? 13.560 -5.695 -10.946 1.00 55.66 101 ALA A N 1
ATOM 780 C CA . ALA A 1 101 ? 12.136 -5.836 -11.261 1.00 55.66 101 ALA A CA 1
ATOM 781 C C . ALA A 1 101 ? 11.511 -7.233 -10.977 1.00 55.66 101 ALA A C 1
ATOM 783 O O . ALA A 1 101 ? 10.340 -7.281 -10.599 1.00 55.66 101 ALA A O 1
ATOM 784 N N . PRO A 1 102 ? 12.204 -8.380 -11.137 1.00 52.56 102 PRO A N 1
ATOM 785 C CA . PRO A 1 102 ? 11.616 -9.703 -10.924 1.00 52.56 102 PRO A CA 1
ATOM 786 C C . PRO A 1 102 ? 11.368 -10.077 -9.457 1.00 52.56 102 PRO A C 1
ATOM 788 O O . PRO A 1 102 ? 10.465 -10.871 -9.210 1.00 52.56 102 PRO A O 1
ATOM 791 N N . GLU A 1 103 ? 12.132 -9.534 -8.500 1.00 56.00 103 GLU A N 1
ATOM 792 C CA . GLU A 1 103 ? 12.025 -9.904 -7.073 1.00 56.00 103 GLU A CA 1
ATOM 793 C C . GLU A 1 103 ? 10.778 -9.321 -6.398 1.00 56.00 103 GLU A C 1
ATOM 795 O O . GLU A 1 103 ? 10.319 -9.798 -5.360 1.00 56.00 103 GLU A O 1
ATOM 800 N N . TRP A 1 104 ? 10.176 -8.315 -7.025 1.00 57.94 104 TRP A N 1
ATOM 801 C CA . TRP A 1 104 ? 8.889 -7.760 -6.638 1.00 57.94 104 TRP A CA 1
ATOM 802 C C . TRP A 1 104 ? 7.732 -8.543 -7.264 1.00 57.94 104 TRP A C 1
ATOM 804 O O . TRP A 1 104 ? 6.891 -7.996 -7.979 1.00 57.94 104 TRP A O 1
ATOM 814 N N . SER A 1 105 ? 7.643 -9.844 -6.980 1.00 52.69 105 SER A N 1
ATOM 815 C CA . SER A 1 105 ? 6.376 -10.559 -7.143 1.00 52.69 105 SER A CA 1
ATOM 816 C C . SER A 1 105 ? 5.428 -10.069 -6.055 1.00 52.69 105 SER A C 1
ATOM 818 O O . SER A 1 105 ? 5.340 -10.618 -4.957 1.00 52.69 105 SER A O 1
ATOM 820 N N . ALA A 1 106 ? 4.766 -8.950 -6.339 1.00 53.12 106 ALA A N 1
ATOM 821 C CA . ALA A 1 106 ? 3.706 -8.469 -5.490 1.00 53.12 106 ALA A CA 1
ATOM 822 C C . ALA A 1 106 ? 2.519 -9.435 -5.621 1.00 53.12 106 ALA A C 1
ATOM 824 O O . ALA A 1 106 ? 1.647 -9.205 -6.453 1.00 53.12 106 ALA A O 1
ATOM 825 N N . ASP A 1 107 ? 2.509 -10.533 -4.870 1.00 54.91 107 ASP A N 1
ATOM 826 C CA . ASP A 1 107 ? 1.367 -11.446 -4.752 1.00 54.91 107 ASP A CA 1
ATOM 827 C C . ASP A 1 107 ? 0.215 -10.784 -3.975 1.00 54.91 107 ASP A C 1
ATOM 829 O O . ASP A 1 107 ? 0.385 -9.750 -3.347 1.00 54.91 107 ASP A O 1
ATOM 833 N N . GLU A 1 108 ? -1.009 -11.293 -4.077 1.00 52.00 108 GLU A N 1
ATOM 834 C CA . GLU A 1 108 ? -2.251 -10.561 -3.751 1.00 52.00 108 GLU A CA 1
ATOM 835 C C . GLU A 1 108 ? -2.486 -10.212 -2.260 1.00 52.00 108 GLU A C 1
ATOM 837 O O . GLU A 1 108 ? -3.473 -9.551 -1.935 1.00 52.00 108 GLU A O 1
ATOM 842 N N . GLU A 1 109 ? -1.577 -10.563 -1.347 1.00 61.06 109 GLU A N 1
ATOM 843 C CA . GLU A 1 109 ? -1.808 -10.502 0.107 1.00 61.06 109 GLU A CA 1
ATOM 844 C C . GLU A 1 109 ? -1.304 -9.230 0.828 1.00 61.06 109 GLU A C 1
ATOM 846 O O . GLU A 1 109 ? -1.371 -9.153 2.054 1.00 61.06 109 GLU A O 1
ATOM 851 N N . TYR A 1 110 ? -0.853 -8.186 0.117 1.00 63.25 110 TYR A N 1
ATOM 852 C CA . TYR A 1 110 ? -0.279 -6.966 0.740 1.00 63.25 110 TYR A CA 1
ATOM 853 C C . TYR A 1 110 ? -1.228 -6.169 1.645 1.00 63.25 110 TYR A C 1
ATOM 855 O O . TYR A 1 110 ? -0.768 -5.330 2.413 1.00 63.25 110 TYR A O 1
ATOM 863 N N . PHE A 1 111 ? -2.535 -6.406 1.541 1.00 74.19 111 PHE A N 1
ATOM 864 C CA . PHE A 1 111 ? -3.568 -5.644 2.248 1.00 74.19 111 PHE A CA 1
ATOM 865 C C . PHE A 1 111 ? -4.427 -6.541 3.142 1.00 74.19 111 PHE A C 1
ATOM 867 O O . PHE A 1 111 ? -5.636 -6.338 3.260 1.00 74.19 111 PHE A O 1
ATOM 874 N N . SER A 1 112 ? -3.831 -7.584 3.723 1.00 76.06 112 SER A N 1
ATOM 875 C CA . SER A 1 112 ? -4.548 -8.567 4.541 1.00 76.06 112 SER A CA 1
ATOM 876 C C . SER A 1 112 ? -5.258 -7.935 5.746 1.00 76.06 112 SER A C 1
ATOM 878 O O . SER A 1 112 ? -6.421 -8.263 5.993 1.00 76.06 112 SER A O 1
ATOM 880 N N . VAL A 1 113 ? -4.631 -6.977 6.444 1.00 75.06 113 VAL A N 1
ATOM 881 C CA . VAL A 1 113 ? -5.227 -6.306 7.612 1.00 75.06 113 VAL A CA 1
ATOM 882 C C . VAL A 1 113 ? -6.385 -5.417 7.178 1.00 75.06 113 VAL A C 1
ATOM 884 O O . VAL A 1 113 ? -7.461 -5.472 7.783 1.00 75.06 113 VAL A O 1
ATOM 887 N N . TYR A 1 114 ? -6.201 -4.642 6.105 1.00 75.62 114 TYR A N 1
ATOM 888 C CA . TYR A 1 114 ? -7.271 -3.834 5.524 1.00 75.62 114 TYR A CA 1
ATOM 889 C C . TYR A 1 114 ? -8.448 -4.683 5.053 1.00 75.62 114 TYR A C 1
ATOM 891 O O . TYR A 1 114 ? -9.580 -4.415 5.444 1.00 75.62 114 TYR A O 1
ATOM 899 N N . ASN A 1 115 ? -8.202 -5.738 4.275 1.00 77.75 115 ASN A N 1
ATOM 900 C CA . ASN A 1 115 ? -9.252 -6.608 3.747 1.00 77.75 115 ASN A CA 1
ATOM 901 C C . ASN A 1 115 ? -10.014 -7.316 4.875 1.00 77.75 115 ASN A C 1
ATOM 903 O O . ASN A 1 115 ? -11.246 -7.327 4.872 1.00 77.75 115 ASN A O 1
ATOM 907 N N . ALA A 1 116 ? -9.303 -7.832 5.883 1.00 77.44 116 ALA A N 1
ATOM 908 C CA . ALA A 1 116 ? -9.912 -8.453 7.059 1.00 77.44 116 ALA A CA 1
ATOM 909 C C . ALA A 1 116 ? -10.737 -7.462 7.901 1.00 77.44 116 ALA A C 1
ATOM 911 O O . ALA A 1 116 ? -11.631 -7.865 8.648 1.00 77.44 116 ALA A O 1
ATOM 912 N N . SER A 1 117 ? -10.463 -6.161 7.770 1.00 77.81 117 SER A N 1
ATOM 913 C CA . SER A 1 117 ? -11.044 -5.114 8.611 1.00 77.81 117 SER A CA 1
ATOM 914 C C . SER A 1 117 ? -11.846 -4.058 7.844 1.00 77.81 117 SER A C 1
ATOM 916 O O . SER A 1 117 ? -12.289 -3.082 8.450 1.00 77.81 117 SER A O 1
ATOM 918 N N . ALA A 1 118 ? -12.097 -4.239 6.546 1.00 81.25 118 ALA A N 1
ATOM 919 C CA . ALA A 1 118 ? -12.741 -3.235 5.694 1.00 81.25 118 ALA A CA 1
ATOM 920 C C . ALA A 1 118 ? -14.138 -2.853 6.210 1.00 81.25 118 ALA A C 1
ATOM 922 O O . ALA A 1 118 ? -14.516 -1.681 6.237 1.00 81.25 118 ALA A O 1
ATOM 923 N N . LEU A 1 119 ? -14.875 -3.838 6.733 1.00 80.88 119 LEU A N 1
ATOM 924 C CA . LEU A 1 119 ? -16.162 -3.610 7.388 1.00 80.88 119 LEU A CA 1
ATOM 925 C C . LEU A 1 119 ? -16.028 -2.686 8.614 1.00 80.88 119 LEU A C 1
ATOM 927 O O . LEU A 1 119 ? -16.864 -1.810 8.821 1.00 80.88 119 LEU A O 1
ATOM 931 N N . ARG A 1 120 ? -14.965 -2.846 9.415 1.00 80.50 120 ARG A N 1
ATOM 932 C CA . ARG A 1 120 ? -14.698 -2.013 10.601 1.00 80.50 120 ARG A CA 1
ATOM 933 C C . ARG A 1 120 ? -14.294 -0.594 10.215 1.00 80.50 120 ARG A C 1
ATOM 935 O O . ARG A 1 120 ? -14.776 0.341 10.849 1.00 80.50 120 ARG A O 1
ATOM 942 N N . VAL A 1 121 ? -13.506 -0.429 9.148 1.00 83.44 121 VAL A N 1
ATOM 943 C CA . VAL A 1 121 ? -13.211 0.891 8.559 1.00 83.44 121 VAL A CA 1
ATOM 944 C C . VAL A 1 121 ? -14.514 1.611 8.207 1.00 83.44 121 VAL A C 1
ATOM 946 O O . VAL A 1 121 ? -14.665 2.790 8.515 1.00 83.44 121 VAL A O 1
ATOM 949 N N . GLY A 1 122 ? -15.493 0.897 7.639 1.00 83.25 122 GLY A N 1
ATOM 950 C CA . GLY A 1 122 ? -16.823 1.428 7.314 1.00 83.25 122 GLY A CA 1
ATOM 951 C C . GLY A 1 122 ? -17.603 1.990 8.513 1.00 83.25 122 GLY A C 1
ATOM 952 O O . GLY A 1 122 ? -18.359 2.950 8.356 1.00 83.25 122 GLY A O 1
ATOM 953 N N . TYR A 1 123 ? -17.381 1.444 9.713 1.00 86.56 123 TYR A N 1
ATOM 954 C CA . TYR A 1 123 ? -18.060 1.843 10.952 1.00 86.56 123 TYR A CA 1
ATOM 955 C C . TYR A 1 123 ? -17.311 2.890 11.788 1.00 86.56 123 TYR A C 1
ATOM 957 O O . TYR A 1 123 ? -17.806 3.283 12.850 1.00 86.56 123 TYR A O 1
ATOM 965 N N . LEU A 1 124 ? -16.144 3.363 11.341 1.00 83.06 124 LEU A N 1
ATOM 966 C CA . LEU A 1 124 ? -15.427 4.436 12.029 1.00 83.06 124 LEU A CA 1
ATOM 967 C C . LEU A 1 124 ? -16.292 5.703 12.080 1.00 83.06 124 LEU A C 1
ATOM 969 O O . LEU A 1 124 ? -16.779 6.195 11.063 1.00 83.06 124 LEU A O 1
ATOM 973 N N . ARG A 1 125 ? -16.491 6.228 13.296 1.00 87.19 125 ARG A N 1
ATOM 974 C CA . ARG A 1 125 ? -17.252 7.470 13.519 1.00 87.19 125 ARG A CA 1
ATOM 975 C C . ARG A 1 125 ? -16.500 8.693 13.014 1.00 87.19 125 ARG A C 1
ATOM 977 O O . ARG A 1 125 ? -17.127 9.635 12.536 1.00 87.19 125 ARG A O 1
ATOM 984 N N . ASP A 1 126 ? -15.178 8.668 13.134 1.00 88.19 126 ASP A N 1
ATOM 985 C CA . ASP A 1 126 ? -14.320 9.708 12.597 1.00 88.19 126 ASP A CA 1
ATOM 986 C C . ASP A 1 126 ? -14.209 9.553 11.076 1.00 88.19 126 ASP A C 1
ATOM 988 O O . ASP A 1 126 ? -13.523 8.667 10.558 1.00 88.19 126 ASP A O 1
ATOM 992 N N . ARG A 1 127 ? -14.919 10.429 10.358 1.00 91.00 127 ARG A N 1
ATOM 993 C CA . ARG A 1 127 ? -14.914 10.467 8.893 1.00 91.00 127 ARG A CA 1
ATOM 994 C C . ARG A 1 127 ? -13.560 10.875 8.326 1.00 91.00 127 ARG A C 1
ATOM 996 O O . ARG A 1 127 ? -13.236 10.445 7.224 1.00 91.00 127 ARG A O 1
ATOM 1003 N N . SER A 1 128 ? -12.786 11.677 9.055 1.00 90.50 128 SER A N 1
ATOM 1004 C CA . SER A 1 128 ? -11.468 12.121 8.608 1.00 90.50 128 SER A CA 1
ATOM 1005 C C . SER A 1 128 ? -10.473 10.961 8.633 1.00 90.50 128 SER A C 1
ATOM 1007 O O . SER A 1 128 ? -9.869 10.664 7.603 1.00 90.50 128 SER A O 1
ATOM 1009 N N . LEU A 1 129 ? -10.418 10.214 9.742 1.00 88.69 129 LEU A N 1
ATOM 1010 C CA . LEU A 1 129 ? -9.608 9.004 9.871 1.00 88.69 129 LEU A CA 1
ATOM 1011 C C . LEU A 1 129 ? -10.049 7.914 8.888 1.00 88.69 129 LEU A C 1
ATOM 1013 O O . LEU A 1 129 ? -9.215 7.305 8.221 1.00 88.69 129 LEU A O 1
ATOM 1017 N N . GLN A 1 130 ? -11.361 7.694 8.746 1.00 90.56 130 GLN A N 1
ATOM 1018 C CA . GLN A 1 130 ? -11.901 6.761 7.754 1.00 90.56 130 GLN A CA 1
ATOM 1019 C C . GLN A 1 130 ? -11.422 7.108 6.340 1.00 90.56 130 GLN A C 1
ATOM 1021 O O . GLN A 1 130 ? -10.955 6.230 5.614 1.00 90.56 130 GLN A O 1
ATOM 1026 N N . HIS A 1 131 ? -11.533 8.379 5.950 1.00 92.62 131 HIS A N 1
ATOM 1027 C CA . HIS A 1 131 ? -11.087 8.840 4.642 1.00 92.62 131 HIS A CA 1
ATOM 1028 C C . HIS A 1 131 ? -9.570 8.686 4.486 1.00 92.62 131 HIS A C 1
ATOM 1030 O O . HIS A 1 131 ? -9.128 8.205 3.450 1.00 92.62 131 HIS A O 1
ATOM 1036 N N . ALA A 1 132 ? -8.776 9.021 5.507 1.00 88.19 132 ALA A N 1
ATOM 1037 C CA . ALA A 1 132 ? -7.321 8.874 5.476 1.00 88.19 132 ALA A CA 1
ATOM 1038 C C . ALA A 1 132 ? -6.884 7.412 5.280 1.00 88.19 132 ALA A C 1
ATOM 1040 O O . ALA A 1 132 ? -6.034 7.142 4.432 1.00 88.19 132 ALA A O 1
ATOM 1041 N N . ILE A 1 133 ? -7.516 6.468 5.991 1.00 84.31 133 ILE A N 1
ATOM 1042 C CA . ILE A 1 133 ? -7.284 5.026 5.820 1.00 84.31 133 ILE A CA 1
ATOM 1043 C C . ILE A 1 133 ? -7.609 4.610 4.382 1.00 84.31 133 ILE A C 1
ATOM 1045 O O . ILE A 1 133 ? -6.768 4.025 3.704 1.00 84.31 133 ILE A O 1
ATOM 1049 N N . ILE A 1 134 ? -8.812 4.929 3.893 1.00 88.56 134 ILE A N 1
ATOM 1050 C CA . ILE A 1 134 ? -9.244 4.537 2.543 1.00 88.56 134 ILE A CA 1
ATOM 1051 C C . ILE A 1 134 ? -8.322 5.141 1.477 1.00 88.56 134 ILE A C 1
ATOM 1053 O O . ILE A 1 134 ? -7.897 4.424 0.576 1.00 88.56 134 ILE A O 1
ATOM 1057 N N . SER A 1 135 ? -7.978 6.428 1.583 1.00 90.50 135 SER A N 1
ATOM 1058 C CA . SER A 1 135 ? -7.069 7.094 0.646 1.00 90.50 135 SER A CA 1
ATOM 1059 C C . SER A 1 135 ? -5.691 6.438 0.622 1.00 90.50 135 SER A C 1
ATOM 1061 O O . SER A 1 135 ? -5.201 6.133 -0.461 1.00 90.50 135 SER A O 1
ATOM 1063 N N . PHE A 1 136 ? -5.099 6.153 1.789 1.00 88.00 136 PHE A N 1
ATOM 1064 C CA . PHE A 1 136 ? -3.808 5.467 1.860 1.00 88.00 136 PHE A CA 1
ATOM 1065 C C . PHE A 1 136 ? -3.842 4.112 1.145 1.00 88.00 136 PHE A C 1
ATOM 1067 O O . PHE A 1 136 ? -2.991 3.857 0.296 1.00 88.00 136 PHE A O 1
ATOM 1074 N N . TYR A 1 137 ? -4.834 3.265 1.431 1.00 83.50 137 TYR A N 1
ATOM 1075 C CA . TYR A 1 137 ? -4.918 1.941 0.809 1.00 83.50 137 TYR A CA 1
ATOM 1076 C C . TYR A 1 137 ? -5.225 2.000 -0.691 1.00 83.50 137 TYR A C 1
ATOM 1078 O O . TYR A 1 137 ? -4.690 1.192 -1.450 1.00 83.50 137 TYR A O 1
ATOM 1086 N N . CYS A 1 138 ? -6.028 2.965 -1.145 1.00 88.50 138 CYS A N 1
ATOM 1087 C CA . CYS A 1 138 ? -6.241 3.206 -2.572 1.00 88.50 138 CYS A CA 1
ATOM 1088 C C . CYS A 1 138 ? -4.937 3.599 -3.282 1.00 88.50 138 CYS A C 1
ATOM 1090 O O . CYS A 1 138 ? -4.616 3.019 -4.319 1.00 88.50 138 CYS A O 1
ATOM 1092 N N . ASP A 1 139 ? -4.167 4.528 -2.713 1.00 85.25 139 ASP A N 1
ATOM 1093 C CA . ASP A 1 139 ? -2.902 4.978 -3.302 1.00 85.25 139 ASP A CA 1
ATOM 1094 C C . ASP A 1 139 ? -1.825 3.885 -3.247 1.00 85.25 139 ASP A C 1
ATOM 1096 O O . ASP A 1 139 ? -1.115 3.665 -4.228 1.00 85.25 139 ASP A O 1
ATOM 1100 N N . ALA A 1 140 ? -1.735 3.143 -2.138 1.00 79.56 140 ALA A N 1
ATOM 1101 C CA . ALA A 1 140 ? -0.830 2.005 -2.000 1.00 79.56 140 ALA A CA 1
ATOM 1102 C C . ALA A 1 140 ? -1.158 0.898 -3.010 1.00 79.56 140 ALA A C 1
ATOM 1104 O O . ALA A 1 140 ? -0.252 0.339 -3.629 1.00 79.56 140 ALA A O 1
ATOM 1105 N N . LYS A 1 141 ? -2.446 0.605 -3.227 1.00 83.12 141 LYS A N 1
ATOM 1106 C CA . LYS A 1 141 ? -2.876 -0.339 -4.262 1.00 83.12 141 LYS A CA 1
ATOM 1107 C C . LYS A 1 141 ? -2.530 0.166 -5.661 1.00 83.12 141 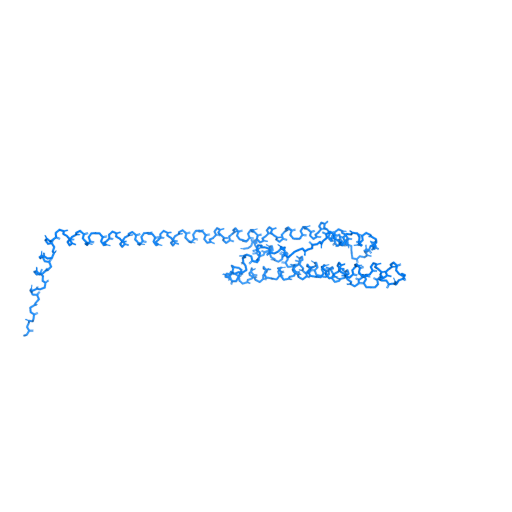LYS A C 1
ATOM 1109 O O . LYS A 1 141 ? -1.997 -0.606 -6.451 1.00 83.12 141 LYS A O 1
ATOM 1114 N N . GLY A 1 142 ? -2.772 1.447 -5.942 1.00 82.62 142 GLY A N 1
ATOM 1115 C CA . GLY A 1 142 ? -2.377 2.076 -7.203 1.00 82.62 142 GLY A CA 1
ATOM 1116 C C . GLY A 1 142 ? -0.883 1.904 -7.478 1.00 82.62 142 GLY A C 1
ATOM 1117 O O . GLY A 1 142 ? -0.505 1.453 -8.552 1.00 82.62 142 GLY A O 1
ATOM 1118 N N . LEU A 1 143 ? -0.039 2.142 -6.472 1.00 81.81 143 LEU A N 1
ATOM 1119 C CA . LEU A 1 143 ? 1.402 1.928 -6.576 1.00 81.81 143 LEU A CA 1
ATOM 1120 C C . LEU A 1 143 ? 1.772 0.457 -6.835 1.00 81.81 143 LEU A C 1
ATOM 1122 O O . LEU A 1 143 ? 2.631 0.192 -7.678 1.00 81.81 143 LEU A O 1
ATOM 1126 N N . VAL A 1 144 ? 1.124 -0.502 -6.160 1.00 80.25 144 VAL A N 1
ATOM 1127 C CA . VAL A 1 144 ? 1.330 -1.946 -6.406 1.00 80.25 144 VAL A CA 1
ATOM 1128 C C . VAL A 1 144 ? 0.971 -2.304 -7.845 1.00 80.25 144 VAL A C 1
ATOM 1130 O O . VAL A 1 144 ? 1.738 -2.989 -8.524 1.00 80.25 144 VAL A O 1
ATOM 1133 N N . ASP A 1 145 ? -0.172 -1.828 -8.330 1.00 82.81 145 ASP A N 1
ATOM 1134 C CA . ASP A 1 145 ? -0.646 -2.123 -9.679 1.00 82.81 145 ASP A CA 1
ATOM 1135 C C . ASP A 1 145 ? 0.263 -1.483 -10.741 1.00 82.81 145 ASP A C 1
ATOM 1137 O O . ASP A 1 145 ? 0.689 -2.174 -11.673 1.00 82.81 145 ASP A O 1
ATOM 1141 N N . THR A 1 146 ? 0.668 -0.221 -10.561 1.00 82.00 146 THR A N 1
ATOM 1142 C CA . THR A 1 146 ? 1.651 0.453 -11.425 1.00 82.00 146 THR A CA 1
ATOM 1143 C C . THR A 1 146 ? 2.994 -0.276 -11.408 1.00 82.00 146 THR A C 1
ATOM 1145 O O . THR A 1 146 ? 3.599 -0.467 -12.460 1.00 82.00 146 THR A O 1
ATOM 1148 N N . THR A 1 147 ? 3.440 -0.770 -10.252 1.00 79.31 147 THR A N 1
ATOM 1149 C CA . THR A 1 147 ? 4.663 -1.577 -10.126 1.00 79.31 147 THR A CA 1
ATOM 1150 C C . THR A 1 147 ? 4.562 -2.884 -10.901 1.00 79.31 147 THR A C 1
ATOM 1152 O O . THR A 1 147 ? 5.453 -3.209 -11.684 1.00 79.31 147 THR A O 1
ATOM 1155 N N . ARG A 1 148 ? 3.456 -3.621 -10.765 1.00 78.62 148 ARG A N 1
ATOM 1156 C CA . ARG A 1 148 ? 3.221 -4.851 -11.536 1.00 78.62 148 ARG A CA 1
ATOM 1157 C C . ARG A 1 148 ? 3.216 -4.577 -13.039 1.00 78.62 148 ARG A C 1
ATOM 1159 O O . ARG A 1 148 ? 3.805 -5.342 -13.806 1.00 78.62 148 ARG A O 1
ATOM 1166 N N . MET A 1 149 ? 2.565 -3.496 -13.470 1.00 82.94 149 MET A N 1
ATOM 1167 C CA . MET A 1 149 ? 2.564 -3.076 -14.873 1.00 82.94 149 MET A CA 1
ATOM 1168 C C . MET A 1 149 ? 3.968 -2.701 -15.349 1.00 82.94 149 MET A C 1
ATOM 1170 O O . MET A 1 149 ? 4.375 -3.140 -16.423 1.00 82.94 149 MET A O 1
ATOM 1174 N N . ALA A 1 150 ? 4.726 -1.966 -14.536 1.00 80.31 150 ALA A N 1
ATOM 1175 C CA . ALA A 1 150 ? 6.101 -1.587 -14.825 1.00 80.31 150 ALA A CA 1
ATOM 1176 C C . ALA A 1 150 ? 7.002 -2.813 -14.991 1.00 80.31 150 ALA A C 1
ATOM 1178 O O . ALA A 1 150 ? 7.704 -2.908 -15.988 1.00 80.31 150 ALA A O 1
ATOM 1179 N N . ILE A 1 151 ? 6.920 -3.798 -14.092 1.00 77.81 151 ILE A N 1
ATOM 1180 C CA . ILE A 1 151 ? 7.693 -5.047 -14.185 1.00 77.81 151 ILE A CA 1
ATOM 1181 C C . ILE A 1 151 ? 7.381 -5.791 -15.490 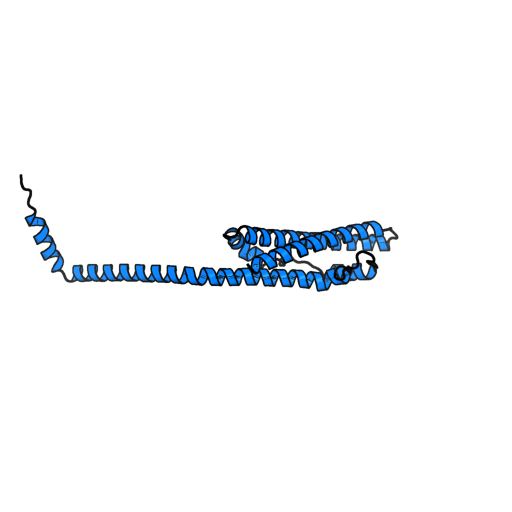1.00 77.81 151 ILE A C 1
ATOM 1183 O O . ILE A 1 151 ? 8.292 -6.241 -16.188 1.00 77.81 151 ILE A O 1
ATOM 1187 N N . ARG A 1 152 ? 6.099 -5.902 -15.864 1.00 82.50 152 ARG A N 1
ATOM 1188 C CA . ARG A 1 152 ? 5.693 -6.523 -17.141 1.00 82.50 152 ARG A CA 1
ATOM 1189 C C . ARG A 1 152 ? 6.229 -5.748 -18.345 1.00 82.50 152 ARG A C 1
ATOM 1191 O O . ARG A 1 152 ? 6.709 -6.354 -19.305 1.00 82.50 152 ARG A O 1
ATOM 1198 N N . ALA A 1 153 ? 6.161 -4.421 -18.288 1.00 84.12 153 ALA A N 1
ATOM 1199 C CA . ALA A 1 153 ? 6.679 -3.557 -19.334 1.00 84.12 153 ALA A CA 1
ATOM 1200 C C . ALA A 1 153 ? 8.204 -3.678 -19.449 1.00 84.12 153 ALA A C 1
ATOM 1202 O O . ALA A 1 153 ? 8.698 -3.858 -20.556 1.00 84.12 153 ALA A O 1
ATOM 1203 N N . PHE A 1 154 ? 8.941 -3.696 -18.336 1.00 81.81 154 PHE A N 1
ATOM 1204 C CA . PHE A 1 154 ? 10.393 -3.873 -18.329 1.00 81.81 154 PHE A CA 1
ATOM 1205 C C . PHE A 1 154 ? 10.814 -5.192 -18.967 1.00 81.81 154 PHE A C 1
ATOM 1207 O O . PHE A 1 154 ? 11.668 -5.167 -19.840 1.00 81.81 154 PHE A O 1
ATOM 1214 N N . ARG A 1 155 ? 10.155 -6.316 -18.664 1.00 79.31 155 ARG A N 1
ATOM 1215 C CA . ARG A 1 155 ? 10.443 -7.599 -19.341 1.00 79.31 155 ARG A CA 1
ATOM 1216 C C . ARG A 1 155 ? 10.254 -7.527 -20.860 1.00 79.31 155 ARG A C 1
ATOM 1218 O O . ARG A 1 155 ? 11.008 -8.128 -21.618 1.00 79.31 155 ARG A O 1
ATOM 1225 N N . THR A 1 156 ? 9.246 -6.782 -21.310 1.00 83.75 156 THR A N 1
ATOM 1226 C CA . THR A 1 156 ? 8.982 -6.590 -22.746 1.00 83.75 156 THR A CA 1
ATOM 1227 C C . THR A 1 156 ? 10.033 -5.679 -23.384 1.00 83.75 156 THR A C 1
ATOM 1229 O O . THR A 1 156 ? 10.518 -5.949 -24.481 1.00 83.75 156 THR A O 1
ATOM 1232 N N . LEU A 1 157 ? 10.406 -4.604 -22.687 1.00 84.50 157 LEU A N 1
ATOM 1233 C CA . LEU A 1 157 ? 11.414 -3.649 -23.137 1.00 84.50 157 LEU A CA 1
ATOM 1234 C C . LEU A 1 157 ? 12.822 -4.242 -23.113 1.00 84.50 157 LEU A C 1
ATOM 1236 O O . LEU A 1 157 ? 13.614 -3.898 -23.975 1.00 84.50 157 LEU A O 1
ATOM 1240 N N . GLU A 1 158 ? 13.125 -5.164 -22.205 1.00 81.44 158 GLU A N 1
ATOM 1241 C CA . GLU A 1 158 ? 14.388 -5.900 -22.185 1.00 81.44 158 GLU A CA 1
ATOM 1242 C C . GLU A 1 158 ? 14.563 -6.717 -23.473 1.00 81.44 158 GLU A C 1
ATOM 1244 O O . GLU A 1 158 ? 15.606 -6.654 -24.123 1.00 81.44 158 GLU A O 1
ATOM 1249 N N . ALA A 1 159 ? 13.518 -7.436 -23.896 1.00 82.44 159 ALA A N 1
ATOM 1250 C CA . ALA A 1 159 ? 13.534 -8.187 -25.150 1.00 82.44 159 ALA A CA 1
ATOM 1251 C C . ALA A 1 159 ? 13.714 -7.269 -26.377 1.00 82.44 159 ALA A C 1
ATOM 1253 O O . ALA A 1 159 ? 14.484 -7.591 -27.285 1.00 82.44 159 ALA A O 1
ATOM 1254 N N . ALA A 1 160 ? 13.048 -6.109 -26.384 1.00 83.44 160 ALA A N 1
ATOM 1255 C CA . ALA A 1 160 ? 13.197 -5.101 -27.435 1.00 83.44 160 ALA A CA 1
ATOM 1256 C C . ALA A 1 160 ? 14.607 -4.478 -27.442 1.00 83.44 160 ALA A C 1
ATOM 1258 O O . ALA A 1 160 ? 15.232 -4.366 -28.494 1.00 83.44 160 ALA A O 1
ATOM 1259 N N . HIS A 1 161 ? 15.155 -4.158 -26.267 1.00 82.88 161 HIS A N 1
ATOM 1260 C CA . HIS A 1 161 ? 16.500 -3.605 -26.118 1.00 82.88 161 HIS A CA 1
ATOM 1261 C C . HIS A 1 161 ? 17.572 -4.572 -26.627 1.00 82.88 161 HIS A C 1
ATOM 1263 O O . HIS A 1 161 ? 18.441 -4.180 -27.402 1.00 82.88 161 HIS A O 1
ATOM 1269 N N . ARG A 1 162 ? 17.458 -5.864 -26.285 1.00 82.75 162 ARG A N 1
ATOM 1270 C CA . ARG A 1 162 ? 18.331 -6.927 -26.819 1.00 82.75 162 ARG A CA 1
ATOM 1271 C C . ARG A 1 162 ? 18.239 -7.073 -28.341 1.00 82.75 162 ARG A C 1
ATOM 1273 O O . ARG A 1 162 ? 19.174 -7.573 -28.956 1.00 82.75 162 ARG A O 1
ATOM 1280 N N . SER A 1 163 ? 17.134 -6.633 -28.941 1.00 86.31 163 SER A N 1
ATOM 1281 C CA . SER A 1 163 ? 16.915 -6.632 -30.392 1.00 86.31 163 SER A CA 1
ATOM 1282 C C . SER A 1 163 ? 17.418 -5.352 -31.081 1.00 86.31 163 SER A C 1
ATOM 1284 O O . SER A 1 163 ? 17.330 -5.249 -32.301 1.00 86.31 163 SER A O 1
ATOM 1286 N N . GLY A 1 164 ? 17.974 -4.396 -30.324 1.00 84.31 164 GLY A N 1
ATOM 1287 C CA . GLY A 1 164 ? 18.520 -3.134 -30.834 1.00 84.31 164 GLY A CA 1
ATOM 1288 C C . GLY A 1 164 ? 17.538 -1.958 -30.846 1.00 84.31 164 GLY A C 1
ATOM 1289 O O . GLY A 1 164 ? 17.894 -0.888 -31.340 1.00 84.31 164 GLY A O 1
ATOM 1290 N N . ASP A 1 165 ? 16.329 -2.114 -30.297 1.00 85.38 165 ASP A N 1
ATOM 1291 C CA . ASP A 1 165 ? 15.348 -1.027 -30.243 1.00 85.38 165 ASP A CA 1
ATOM 1292 C C . ASP A 1 165 ? 15.722 0.033 -29.193 1.00 85.38 165 ASP A C 1
ATOM 1294 O O . ASP A 1 165 ? 16.179 -0.266 -28.084 1.00 85.38 165 ASP A O 1
ATOM 1298 N N . ASN A 1 166 ? 15.436 1.300 -29.508 1.00 83.25 166 ASN A N 1
ATOM 1299 C CA . ASN A 1 166 ? 15.497 2.382 -28.529 1.00 83.25 166 ASN A CA 1
ATOM 1300 C C . ASN A 1 166 ? 14.293 2.292 -27.571 1.00 83.25 166 ASN A C 1
ATOM 1302 O O . ASN A 1 166 ? 13.145 2.524 -27.958 1.00 83.25 166 ASN A O 1
ATOM 1306 N N . VAL A 1 167 ? 14.567 1.971 -26.304 1.00 82.50 167 VAL A N 1
ATOM 1307 C CA . VAL A 1 167 ? 13.555 1.805 -25.246 1.00 82.50 167 VAL A CA 1
ATOM 1308 C C . VAL A 1 167 ? 13.575 2.913 -24.190 1.00 82.50 167 VAL A C 1
ATOM 1310 O O . VAL A 1 167 ? 12.717 2.916 -23.305 1.00 82.50 167 VAL A O 1
ATOM 1313 N N . TYR A 1 168 ? 14.517 3.858 -24.274 1.00 78.12 168 TYR A N 1
ATOM 1314 C CA . TYR A 1 168 ? 14.804 4.823 -23.206 1.00 78.12 168 TYR A CA 1
ATOM 1315 C C . TYR A 1 168 ? 13.600 5.709 -22.865 1.00 78.12 168 TYR A C 1
ATOM 1317 O O . TYR A 1 168 ? 13.267 5.851 -21.689 1.00 78.12 168 TYR A O 1
ATOM 1325 N N . ASP A 1 169 ? 12.880 6.220 -23.867 1.00 79.88 169 ASP A N 1
ATOM 1326 C CA . ASP A 1 169 ? 11.699 7.070 -23.647 1.00 79.88 169 ASP A CA 1
ATOM 1327 C C . ASP A 1 169 ? 10.575 6.316 -22.919 1.00 79.88 169 ASP A C 1
ATOM 1329 O O . ASP A 1 169 ? 9.912 6.848 -22.025 1.00 79.88 169 ASP A O 1
ATOM 1333 N N . LYS A 1 170 ? 10.384 5.036 -23.266 1.00 82.56 170 LYS A N 1
ATOM 1334 C CA . LYS A 1 170 ? 9.365 4.174 -22.651 1.00 82.56 170 LYS A CA 1
ATOM 1335 C C . LYS A 1 170 ? 9.725 3.858 -21.202 1.00 82.56 170 LYS A C 1
ATOM 1337 O O . LYS A 1 170 ? 8.860 3.921 -20.332 1.00 82.56 170 LYS A O 1
ATOM 1342 N N . VAL A 1 171 ? 10.999 3.561 -20.942 1.00 80.56 171 VAL A N 1
ATOM 1343 C CA . VAL A 1 171 ? 11.523 3.351 -19.586 1.00 80.56 171 VAL A CA 1
ATOM 1344 C C . VAL A 1 171 ? 11.359 4.617 -18.745 1.00 80.56 171 VAL A C 1
ATOM 1346 O O . VAL A 1 171 ? 10.827 4.542 -17.639 1.00 80.56 171 VAL A O 1
ATOM 1349 N N . GLY A 1 172 ? 11.726 5.783 -19.281 1.00 78.69 172 GLY A N 1
ATOM 1350 C CA . GLY A 1 172 ? 11.579 7.067 -18.595 1.00 78.69 172 GLY A CA 1
ATOM 1351 C C . GLY A 1 172 ? 10.134 7.359 -18.178 1.00 78.69 172 GLY A C 1
ATOM 1352 O O . GLY A 1 172 ? 9.889 7.745 -17.035 1.00 78.69 172 GLY A O 1
ATOM 1353 N N . LEU A 1 173 ? 9.163 7.101 -19.060 1.00 83.75 173 LEU A N 1
ATOM 1354 C CA . LEU A 1 173 ? 7.740 7.290 -18.758 1.00 83.75 173 LEU A CA 1
ATOM 1355 C C . LEU A 1 173 ? 7.242 6.359 -17.640 1.00 83.75 173 LEU A C 1
ATOM 1357 O O . LEU A 1 173 ? 6.526 6.799 -16.740 1.00 83.75 173 LEU A O 1
ATOM 1361 N N . ILE A 1 174 ? 7.630 5.080 -17.675 1.00 83.81 174 ILE A N 1
ATOM 1362 C CA . ILE A 1 174 ? 7.255 4.099 -16.643 1.00 83.81 174 ILE A CA 1
ATOM 1363 C C . ILE A 1 174 ? 7.764 4.550 -15.271 1.00 83.81 174 ILE A C 1
ATOM 1365 O O . ILE A 1 174 ? 7.032 4.509 -14.282 1.00 83.81 174 ILE A O 1
ATOM 1369 N N . LEU A 1 175 ? 9.003 5.028 -15.218 1.00 78.94 175 LEU A N 1
ATOM 1370 C CA . LEU A 1 175 ? 9.632 5.492 -13.986 1.00 78.94 175 LEU A CA 1
ATOM 1371 C C . LEU A 1 175 ? 9.019 6.783 -13.457 1.00 78.94 175 LEU A C 1
ATOM 1373 O O . LEU A 1 175 ? 8.849 6.924 -12.246 1.00 78.94 175 LEU A O 1
ATOM 1377 N N . ALA A 1 176 ? 8.645 7.705 -14.344 1.00 81.56 176 ALA A N 1
ATOM 1378 C CA . ALA A 1 176 ? 7.922 8.912 -13.963 1.00 81.56 176 ALA A CA 1
ATOM 1379 C C . ALA A 1 176 ? 6.572 8.571 -13.307 1.00 81.56 176 ALA A C 1
ATOM 1381 O O . ALA A 1 176 ? 6.245 9.129 -12.258 1.00 81.56 176 ALA A O 1
ATOM 1382 N N . ASN A 1 177 ? 5.830 7.610 -13.867 1.00 84.38 177 ASN A N 1
ATOM 1383 C CA . ASN A 1 177 ? 4.562 7.149 -13.296 1.00 84.38 177 ASN A CA 1
ATOM 1384 C C . ASN A 1 177 ? 4.757 6.477 -11.931 1.00 84.38 177 ASN A C 1
ATOM 1386 O O . ASN A 1 177 ? 4.057 6.813 -10.978 1.00 84.38 177 ASN A O 1
ATOM 1390 N N . LEU A 1 178 ? 5.758 5.599 -11.804 1.00 79.75 178 LEU A N 1
ATOM 1391 C CA . LEU A 1 178 ? 6.111 4.976 -10.524 1.00 79.75 178 LEU A CA 1
ATOM 1392 C C . LEU A 1 178 ? 6.467 6.011 -9.456 1.00 79.75 178 LEU A C 1
ATOM 1394 O O . LEU A 1 178 ? 5.993 5.923 -8.324 1.00 79.75 178 LEU A O 1
ATOM 1398 N N . ARG A 1 179 ? 7.266 7.021 -9.819 1.00 82.50 179 ARG A N 1
ATOM 1399 C CA . ARG A 1 179 ? 7.625 8.123 -8.920 1.00 82.50 179 ARG A CA 1
ATOM 1400 C C . ARG A 1 179 ? 6.393 8.900 -8.472 1.00 82.50 179 ARG A C 1
ATOM 1402 O O . ARG A 1 179 ? 6.268 9.191 -7.285 1.00 82.50 179 ARG A O 1
ATOM 1409 N N . ALA A 1 180 ? 5.496 9.225 -9.400 1.00 86.12 180 ALA A N 1
ATOM 1410 C CA . ALA A 1 180 ? 4.275 9.959 -9.095 1.00 86.12 180 ALA A CA 1
ATOM 1411 C C . ALA A 1 180 ? 3.362 9.176 -8.138 1.00 86.12 180 ALA A C 1
ATOM 1413 O O . ALA A 1 180 ? 2.880 9.738 -7.155 1.00 86.12 180 ALA A O 1
ATOM 1414 N N . ASP A 1 181 ? 3.154 7.880 -8.373 1.00 84.31 181 ASP A N 1
ATOM 1415 C CA . ASP A 1 181 ? 2.303 7.055 -7.508 1.00 84.31 181 ASP A CA 1
ATOM 1416 C C . ASP A 1 181 ? 2.939 6.805 -6.135 1.00 84.31 181 ASP A C 1
ATOM 1418 O O . ASP A 1 181 ? 2.250 6.852 -5.113 1.00 84.31 181 ASP A O 1
ATOM 1422 N N . TYR A 1 182 ? 4.264 6.655 -6.074 1.00 82.69 182 TYR A N 1
ATOM 1423 C CA . TYR A 1 182 ? 4.990 6.557 -4.809 1.00 82.69 182 TYR A CA 1
ATOM 1424 C C . TYR A 1 182 ? 4.869 7.844 -3.980 1.00 82.69 182 TYR A C 1
ATOM 1426 O O . TYR A 1 182 ? 4.634 7.795 -2.769 1.00 82.69 182 TYR A O 1
ATOM 1434 N N . GLN A 1 183 ? 4.958 9.011 -4.622 1.00 87.19 183 GLN A N 1
ATOM 1435 C CA . GLN A 1 183 ? 4.743 10.298 -3.957 1.00 87.19 183 GLN A CA 1
ATOM 1436 C C . GLN A 1 183 ? 3.312 10.447 -3.421 1.00 87.19 183 GLN A C 1
ATOM 1438 O O . GLN A 1 183 ? 3.136 10.928 -2.297 1.00 87.19 183 GLN A O 1
ATOM 1443 N N . LYS A 1 184 ? 2.293 10.010 -4.176 1.00 89.00 184 LYS A N 1
ATOM 1444 C CA . LYS A 1 184 ? 0.895 10.002 -3.706 1.00 89.00 184 LYS A CA 1
ATOM 1445 C C . LYS A 1 184 ? 0.730 9.118 -2.474 1.00 89.00 184 LYS A C 1
ATOM 1447 O O . LYS A 1 184 ? 0.270 9.609 -1.446 1.00 89.00 184 LYS A O 1
ATOM 1452 N N . MET A 1 185 ? 1.185 7.864 -2.545 1.00 86.81 185 MET A N 1
ATOM 1453 C CA . MET A 1 185 ? 1.121 6.930 -1.418 1.00 86.81 185 MET A CA 1
ATOM 1454 C C . MET A 1 185 ? 1.842 7.494 -0.188 1.00 86.81 185 MET A C 1
ATOM 1456 O O . MET A 1 185 ? 1.289 7.459 0.908 1.00 86.81 185 MET A O 1
ATOM 1460 N N . THR A 1 186 ? 3.029 8.083 -0.358 1.00 85.44 186 THR A N 1
ATOM 1461 C CA . THR A 1 186 ? 3.783 8.688 0.754 1.00 85.44 186 THR A CA 1
ATOM 1462 C C . THR A 1 186 ? 3.015 9.850 1.379 1.00 85.44 186 THR A C 1
ATOM 1464 O O . THR A 1 186 ? 2.894 9.933 2.596 1.00 85.44 186 THR A O 1
ATOM 1467 N N . THR A 1 187 ? 2.425 10.719 0.557 1.00 89.81 187 THR A N 1
ATOM 1468 C CA . THR A 1 187 ? 1.605 11.840 1.036 1.00 89.81 187 THR A CA 1
ATOM 1469 C C . THR A 1 187 ? 0.387 11.351 1.823 1.00 89.81 187 THR A C 1
ATOM 1471 O O . THR A 1 187 ? 0.060 11.907 2.872 1.00 89.81 187 THR A O 1
ATOM 1474 N N . SER A 1 188 ? -0.291 10.310 1.340 1.00 86.75 188 SER A N 1
ATOM 1475 C CA . SER A 1 188 ? -1.449 9.724 2.020 1.00 86.75 188 SER A CA 1
ATOM 1476 C C . SER A 1 188 ? -1.065 8.959 3.288 1.00 86.75 188 SER A C 1
ATOM 1478 O O . SER A 1 188 ? -1.815 9.006 4.260 1.00 86.75 188 SER A O 1
ATOM 1480 N N . TYR A 1 189 ? 0.119 8.342 3.329 1.00 86.44 189 TYR A N 1
ATOM 1481 C CA . TYR A 1 189 ? 0.678 7.744 4.543 1.00 86.44 189 TYR A CA 1
ATOM 1482 C C . TYR A 1 189 ? 0.917 8.791 5.636 1.00 86.44 189 TYR A C 1
ATOM 1484 O O . TYR A 1 189 ? 0.473 8.600 6.763 1.00 86.44 189 TYR A O 1
ATOM 1492 N N . GLU A 1 190 ? 1.553 9.924 5.317 1.00 89.56 190 GLU A N 1
ATOM 1493 C CA . GLU A 1 190 ? 1.802 10.971 6.321 1.00 89.56 190 GLU A CA 1
ATOM 1494 C C . GLU A 1 190 ? 0.486 11.575 6.849 1.00 89.56 190 GLU A C 1
ATOM 1496 O O . GLU A 1 190 ? 0.364 11.854 8.042 1.00 89.56 190 GLU A O 1
ATOM 1501 N N . LYS A 1 191 ? -0.543 11.702 5.996 1.00 90.62 191 LYS A N 1
ATOM 1502 C CA . LYS A 1 191 ? -1.896 12.098 6.430 1.00 90.62 191 LYS A CA 1
ATOM 1503 C C . LYS A 1 191 ? -2.524 11.067 7.364 1.00 90.62 191 LYS A C 1
ATOM 1505 O O . LYS A 1 191 ? -3.069 11.447 8.394 1.00 90.62 191 LYS A O 1
ATOM 1510 N N . LEU A 1 192 ? -2.446 9.781 7.013 1.00 86.88 192 LEU A N 1
ATOM 1511 C CA . LEU A 1 192 ? -2.941 8.692 7.854 1.00 86.88 192 LEU A CA 1
ATOM 1512 C C . LEU A 1 192 ? -2.243 8.691 9.215 1.00 86.88 192 LEU A C 1
ATOM 1514 O O . LEU A 1 192 ? -2.914 8.627 10.239 1.00 86.88 192 LEU A O 1
ATOM 1518 N N . LYS A 1 193 ? -0.915 8.818 9.227 1.00 87.12 193 LYS A N 1
ATOM 1519 C CA . LYS A 1 193 ? -0.121 8.888 10.452 1.00 87.12 193 LYS A CA 1
ATOM 1520 C C . LYS A 1 193 ? -0.564 10.050 11.340 1.00 87.12 193 LYS A C 1
ATOM 1522 O O . LYS A 1 193 ? -0.851 9.830 12.510 1.00 87.12 193 LYS A O 1
ATOM 1527 N N . ALA A 1 194 ? -0.710 11.249 10.775 1.00 90.31 194 ALA A N 1
ATOM 1528 C CA . ALA A 1 194 ? -1.211 12.405 11.516 1.00 90.31 194 ALA A CA 1
ATOM 1529 C C . ALA A 1 194 ? -2.624 12.163 12.082 1.00 90.31 194 ALA A C 1
ATOM 1531 O O . ALA A 1 194 ? -2.895 12.504 13.227 1.00 90.31 194 ALA A O 1
ATOM 1532 N N . SER A 1 195 ? -3.519 11.526 11.319 1.00 86.38 195 SER A N 1
ATOM 1533 C CA . SER A 1 195 ? -4.865 11.172 11.796 1.00 86.38 195 SER A CA 1
ATOM 1534 C C . SER A 1 195 ? -4.885 10.092 12.881 1.00 86.38 195 SER A C 1
ATOM 1536 O O . SER A 1 195 ? -5.868 10.002 13.603 1.00 86.38 195 SER A O 1
ATOM 1538 N N . LEU A 1 196 ? -3.848 9.258 12.988 1.00 81.94 196 LEU A N 1
ATOM 1539 C CA . LEU A 1 196 ? -3.731 8.232 14.031 1.00 81.94 196 LEU A CA 1
ATOM 1540 C C . LEU A 1 196 ? -3.174 8.784 15.353 1.00 81.94 196 LEU A C 1
ATOM 1542 O O . LEU A 1 196 ? -3.343 8.147 16.391 1.00 81.94 196 LEU A O 1
ATOM 1546 N N . GLU A 1 197 ? -2.496 9.933 15.316 1.00 83.81 197 GLU A N 1
ATOM 1547 C CA . GLU A 1 197 ? -1.906 10.600 16.486 1.00 83.81 197 GLU A CA 1
ATOM 1548 C C . GLU A 1 197 ? -2.895 11.542 17.214 1.00 83.81 197 GLU A C 1
ATOM 1550 O O . GLU A 1 197 ? -2.596 12.000 18.321 1.00 83.81 197 GLU A O 1
ATOM 1555 N N . HIS A 1 198 ? -4.067 11.809 16.621 1.00 72.62 198 HIS A N 1
ATOM 1556 C CA . HIS A 1 198 ? -5.136 12.673 17.147 1.00 72.62 198 HIS A CA 1
ATOM 1557 C C . HIS A 1 198 ? -6.335 11.877 17.680 1.00 72.62 198 HIS A C 1
ATOM 1559 O O . HIS A 1 198 ? -6.921 12.333 18.691 1.00 72.62 198 HIS A O 1
#

Sequence (198 aa):
MEISRKGRFEMCGEILKRPELLGAIVGGVFVIIGWFLTTLTAWIFRKGDQRREGTAFLSAISAESELLKKRYDDSLGKALGLGKGDPSGVQLDLDSLFYVAPEWSADEEYFSVYNASALRVGYLRDRSLQHAIISFYCDAKGLVDTTRMAIRAFRTLEAAHRSGDNVYDKVGLILANLRADYQKMTTSYEKLKASLEH

Secondary structure (DSSP, 8-state):
----STHHHHHHHHHTT-HHHHHHHHHHHHHHHHHHHHHHHHHHHHHHHHHHHHHHHHHHHHHHHHHHHHHHIIIIIHHTTTTS--SS-----HHHHHHHGGG----TTTTHHHHHHHHHHHT-S-HHHHHHHHHHHHHHHHHHHHHHHHHHHHHHHHHHHHTT---HHHHHHHHHHHHHHHHHHHHHHHHHHHHH--

Foldseek 3Di:
DDPDPPVVVVVVVVCVVDVVSVVVVVVVVVVVVVVVVVVVVVVVVVVVVVVVVVLVLLVVLLVLLVVLLVVCCVAVVVLQVVNDPDPDDRPCPLVSVLVRLVVPPVPDCSCVSCVVCVVVLVVDPPPQLSVLSVQLVVLSVVLSVLSVVLSVVSVVVVVVVVVVDDCPVVNVVSSVSNSVSSVSNVVSSVSNVVVSVD